Protein AF-A0A947U913-F1 (afdb_monomer_lite)

Radius of gyration: 22.62 Å; chains: 1; bounding box: 50×55×59 Å

pLDDT: mean 82.56, std 15.14, range [33.59, 97.25]

Secondary structure (DSSP, 8-state):
-------HHHHHHHHHHHHHHHHHHHHHHHHHHHHHHTS-EEEEEEEEEEEE-SSEEEEEE-SGGGTT-EEEEEEPTTPPPP-BT-EEEEEEETTSEEEEEEEPPPS-EEEEE-TTS-EEEEEES--EEEEEE-SSSPPPHHHHHHHHHHHHHHTPEEEEEE--GGG--HHHHHHHHHHHHHHHHTT--EEE--TTT-TTHHHHHHHHTTS-EEEE--TTSSHHHHHHHH-TTS---PPP-

Foldseek 3Di:
DDDPDDDPVRVVVVVVVVVVVVVVVVVVLVVVVVVQVPPQWADKFKWFFADDPPQWTWTATCDDPRHRPIAIEGEDPPADDDEGGWMFIKIAGPVRYIYTDYTDDFPFFQWDQDPVGDTDTHYTNFQEEEEFAEVPPPDDLVVVVVVVVRCVVRVHQYEYEYEPCVPDDPVSCVVVVVSVVVVVVVVHHYFYYYLVVRPRLVVVCVVCPPGRYDYDYDPPSCPVSSVCSNCVVPPDDDDDD

Sequence (241 aa):
MAKRQLNRRQNWRIEKIQGERAARAAKRESQAVQILEGGDLGPEQTGLVIAHFGVQVEVEALDGELAGQVFRCHLRANLPTMVTGDQVVWRAGNQGIGVIVAQLPRSTELCRPDTRGQLKPVAANVDLIVIVFAPLPEPHANLIDRYLVAAEHAGIRPLLLLNKTDLLDEQNAVALNRMLGVYRELGYPLLEVSAHGGDGMQQLQRQLDGHVSVFVGQSGVGKSSLVNSLLPEVDTRVGPL

Structure (mmCIF, N/CA/C/O backbone):
data_AF-A0A947U913-F1
#
_entry.id   AF-A0A947U913-F1
#
loop_
_atom_site.group_PDB
_atom_site.id
_atom_site.type_symbol
_atom_site.label_atom_id
_atom_site.label_alt_id
_atom_site.label_comp_id
_atom_site.label_asym_id
_atom_site.label_entity_id
_atom_site.label_seq_id
_atom_site.pdbx_PDB_ins_code
_atom_site.Cartn_x
_atom_site.Cartn_y
_atom_site.Cartn_z
_atom_site.occupancy
_atom_site.B_iso_or_equiv
_atom_site.auth_seq_id
_atom_site.auth_comp_id
_atom_site.auth_asym_id
_atom_site.auth_atom_id
_atom_site.pdbx_PDB_model_num
ATOM 1 N N . MET A 1 1 ? 15.803 32.569 17.416 1.00 40.00 1 MET A N 1
ATOM 2 C CA . MET A 1 1 ? 17.118 32.878 16.806 1.00 40.00 1 MET A CA 1
ATOM 3 C C . MET A 1 1 ? 16.885 33.537 15.452 1.00 40.00 1 MET A C 1
ATOM 5 O O . MET A 1 1 ? 16.115 33.004 14.662 1.00 40.00 1 MET A O 1
ATOM 9 N N . ALA A 1 2 ? 17.446 34.726 15.222 1.00 39.38 2 ALA A N 1
ATOM 10 C CA . ALA A 1 2 ? 17.134 35.568 14.065 1.00 39.38 2 ALA A CA 1
ATOM 11 C C . ALA A 1 2 ? 17.609 34.941 12.738 1.00 39.38 2 ALA A C 1
ATOM 13 O O . ALA A 1 2 ? 18.777 34.578 12.599 1.00 39.38 2 ALA A O 1
ATOM 14 N N . LYS A 1 3 ? 16.707 34.829 11.751 1.00 46.28 3 LYS A N 1
ATOM 15 C CA . LYS A 1 3 ? 17.035 34.414 10.376 1.00 46.28 3 LYS A CA 1
ATOM 16 C C . LYS A 1 3 ? 17.979 35.458 9.775 1.00 46.28 3 LYS A C 1
ATOM 18 O O . LYS A 1 3 ? 17.578 36.591 9.526 1.00 46.28 3 LYS A O 1
ATOM 23 N N . ARG A 1 4 ? 19.238 35.076 9.561 1.00 50.88 4 ARG A N 1
ATOM 24 C CA . ARG A 1 4 ? 20.266 35.918 8.939 1.00 50.88 4 ARG A CA 1
ATOM 25 C C . ARG A 1 4 ? 19.803 36.309 7.530 1.00 50.88 4 ARG A C 1
ATOM 27 O O . ARG A 1 4 ? 19.761 35.460 6.643 1.00 50.88 4 ARG A O 1
ATOM 34 N N . GLN A 1 5 ? 19.411 37.570 7.339 1.00 55.06 5 GLN A N 1
ATOM 35 C CA . GLN A 1 5 ? 18.992 38.089 6.036 1.00 55.06 5 GLN A CA 1
ATOM 36 C C . GLN A 1 5 ? 20.205 38.142 5.101 1.00 55.06 5 GLN A C 1
ATOM 38 O O . GLN A 1 5 ? 21.186 38.838 5.362 1.00 55.06 5 GLN A O 1
ATOM 43 N N . LEU A 1 6 ? 20.153 37.347 4.035 1.00 63.88 6 LEU A N 1
ATOM 44 C CA . LEU A 1 6 ? 21.187 37.290 3.007 1.00 63.88 6 LEU A CA 1
ATOM 45 C C . LEU A 1 6 ? 21.112 38.550 2.135 1.00 63.88 6 LEU A C 1
ATOM 47 O O . LEU A 1 6 ? 20.033 38.969 1.718 1.00 63.88 6 LEU A O 1
ATOM 51 N N . ASN A 1 7 ? 22.264 39.158 1.849 1.00 74.44 7 ASN A N 1
ATOM 52 C CA . ASN A 1 7 ? 22.336 40.347 0.999 1.00 74.44 7 ASN A CA 1
ATOM 53 C C . ASN A 1 7 ? 22.006 39.973 -0.465 1.00 74.44 7 ASN A C 1
ATOM 55 O O . ASN A 1 7 ? 22.285 38.856 -0.903 1.00 74.44 7 ASN A O 1
ATOM 59 N N . ARG A 1 8 ? 21.471 40.907 -1.262 1.00 67.44 8 ARG A N 1
ATOM 60 C CA . ARG A 1 8 ? 21.030 40.706 -2.660 1.00 67.44 8 ARG A CA 1
ATOM 61 C C . ARG A 1 8 ? 22.092 40.027 -3.542 1.00 67.44 8 ARG A C 1
ATOM 63 O O . ARG A 1 8 ? 21.764 39.182 -4.368 1.00 67.44 8 ARG A O 1
ATOM 70 N N . ARG A 1 9 ? 23.377 40.334 -3.319 1.00 66.06 9 ARG A N 1
ATOM 71 C CA . ARG A 1 9 ? 24.515 39.686 -4.006 1.00 66.06 9 ARG A CA 1
ATOM 72 C C . ARG A 1 9 ? 24.744 38.225 -3.589 1.00 66.06 9 ARG A C 1
ATOM 74 O O . ARG A 1 9 ? 25.214 37.437 -4.403 1.00 66.06 9 ARG A O 1
ATOM 81 N N . GLN A 1 10 ? 24.438 37.860 -2.344 1.00 60.66 10 GLN A N 1
ATOM 82 C CA . GLN A 1 10 ? 24.563 36.488 -1.838 1.00 60.66 10 GLN A CA 1
ATOM 83 C C . GLN A 1 10 ? 23.432 35.601 -2.368 1.00 60.66 10 GLN A C 1
ATOM 85 O O . GLN A 1 10 ? 23.723 34.505 -2.836 1.00 60.66 10 GLN A O 1
ATOM 90 N N . ASN A 1 11 ? 22.190 36.102 -2.395 1.00 64.75 11 ASN A N 1
ATOM 91 C CA . ASN A 1 11 ? 21.066 35.387 -3.013 1.00 64.75 11 ASN A CA 1
ATOM 92 C C . ASN A 1 11 ? 21.319 35.110 -4.496 1.00 64.75 11 ASN A C 1
ATOM 94 O O . ASN A 1 11 ? 21.242 33.961 -4.913 1.00 64.75 11 ASN A O 1
ATOM 98 N N . TRP A 1 12 ? 21.745 36.121 -5.260 1.00 69.50 12 TRP A N 1
ATOM 99 C CA . TRP A 1 12 ? 22.052 35.941 -6.682 1.00 69.50 12 TRP A CA 1
ATOM 100 C C . TRP A 1 12 ? 23.163 34.907 -6.925 1.00 69.50 12 TRP A C 1
ATOM 102 O O . TRP A 1 12 ? 23.100 34.118 -7.863 1.00 69.50 12 TRP A O 1
ATOM 112 N N . ARG A 1 13 ? 24.187 34.866 -6.060 1.00 64.31 13 ARG A N 1
ATOM 113 C CA . ARG A 1 13 ? 25.283 33.892 -6.172 1.00 64.31 13 ARG A CA 1
ATOM 114 C C . ARG A 1 13 ? 24.824 32.470 -5.835 1.00 64.31 13 ARG A C 1
ATOM 116 O O . ARG A 1 13 ? 25.280 31.534 -6.484 1.00 64.31 13 ARG A O 1
ATOM 123 N N . ILE A 1 14 ? 23.928 32.310 -4.860 1.00 63.28 14 ILE A N 1
ATOM 124 C CA . ILE A 1 14 ? 23.325 31.015 -4.512 1.00 63.28 14 ILE A CA 1
ATOM 125 C C . ILE A 1 14 ? 22.418 30.535 -5.648 1.00 63.28 14 ILE A C 1
ATOM 127 O O . ILE A 1 14 ? 22.590 29.408 -6.101 1.00 63.28 14 ILE A O 1
ATOM 131 N N . GLU A 1 15 ? 21.533 31.391 -6.161 1.00 65.56 15 GLU A N 1
ATOM 132 C CA . GLU A 1 15 ? 20.650 31.080 -7.295 1.00 65.56 15 GLU A CA 1
ATOM 133 C C . GLU A 1 15 ? 21.445 30.717 -8.549 1.00 65.56 15 GLU A C 1
ATOM 135 O O . GLU A 1 15 ? 21.155 29.712 -9.188 1.00 65.56 15 GLU A O 1
ATOM 140 N N . LYS A 1 16 ? 22.507 31.468 -8.866 1.00 73.25 16 LYS A N 1
ATOM 141 C CA . LYS A 1 16 ? 23.380 31.166 -10.005 1.00 73.25 16 LYS A CA 1
ATOM 142 C C . LYS A 1 16 ? 24.100 29.825 -9.843 1.00 73.25 16 LYS A C 1
ATOM 144 O O . LYS A 1 16 ? 24.118 29.035 -10.778 1.00 73.25 16 LYS A O 1
ATOM 149 N N . ILE A 1 17 ? 24.665 29.537 -8.666 1.00 63.22 17 ILE A N 1
ATOM 150 C CA . ILE A 1 17 ? 25.352 28.259 -8.404 1.00 63.22 17 ILE A CA 1
ATOM 151 C C . ILE A 1 17 ? 24.360 27.089 -8.421 1.00 63.22 17 ILE A C 1
ATOM 153 O O . ILE A 1 17 ? 24.686 26.024 -8.944 1.00 63.22 17 ILE A O 1
ATOM 157 N N . GLN A 1 18 ? 23.159 27.262 -7.866 1.00 52.88 18 GLN A N 1
ATOM 158 C CA . GLN A 1 18 ? 22.116 26.238 -7.906 1.00 52.88 18 GLN A CA 1
ATOM 159 C C . GLN A 1 18 ? 21.588 26.025 -9.329 1.00 52.88 18 GLN A C 1
ATOM 161 O O . GLN A 1 18 ? 21.455 24.879 -9.744 1.00 52.88 18 GLN A O 1
ATOM 166 N N . GLY A 1 19 ? 21.392 27.094 -10.103 1.00 61.09 19 GLY A N 1
ATOM 167 C CA . GLY A 1 19 ? 21.006 27.034 -11.512 1.00 61.09 19 GLY A CA 1
ATOM 168 C C . GLY A 1 19 ? 22.066 26.367 -12.390 1.00 61.09 19 GLY A C 1
ATOM 169 O O . GLY A 1 19 ? 21.741 25.496 -13.189 1.00 61.09 19 GLY A O 1
ATOM 170 N N . GLU A 1 20 ? 23.350 26.685 -12.198 1.00 62.66 20 GLU A N 1
ATOM 171 C CA . GLU A 1 20 ? 24.455 26.021 -12.904 1.00 62.66 20 GLU A CA 1
ATOM 172 C C . GLU A 1 20 ? 24.577 24.538 -12.522 1.00 62.66 20 GLU A C 1
ATOM 174 O O . GLU A 1 20 ? 24.860 23.702 -13.381 1.00 62.66 20 GLU A O 1
ATOM 179 N N . ARG A 1 21 ? 24.345 24.182 -11.251 1.00 53.53 21 ARG A N 1
ATOM 180 C CA . ARG A 1 21 ? 24.307 22.779 -10.805 1.00 53.53 21 ARG A CA 1
ATOM 181 C C . ARG A 1 21 ? 23.113 22.028 -11.395 1.00 53.53 21 ARG A C 1
ATOM 183 O O . ARG A 1 21 ? 23.308 20.916 -11.873 1.00 53.53 21 ARG A O 1
ATOM 190 N N . ALA A 1 22 ? 21.930 22.639 -11.424 1.00 51.62 22 ALA A N 1
ATOM 191 C CA . ALA A 1 22 ? 20.730 22.069 -12.034 1.00 51.62 22 ALA A CA 1
ATOM 192 C C . ALA A 1 22 ? 20.900 21.875 -13.550 1.00 51.62 22 ALA A C 1
ATOM 194 O O . ALA A 1 22 ? 20.624 20.800 -14.070 1.00 51.62 22 ALA A O 1
ATOM 195 N N . ALA A 1 23 ? 21.462 22.865 -14.250 1.00 59.56 23 ALA A N 1
ATOM 196 C CA . ALA A 1 23 ? 21.749 22.774 -15.680 1.00 59.56 23 ALA A CA 1
ATOM 197 C C . ALA A 1 23 ? 22.805 21.701 -15.999 1.00 59.56 23 ALA A C 1
ATOM 199 O O . ALA A 1 23 ? 22.681 20.982 -16.988 1.00 59.56 23 ALA A O 1
ATOM 200 N N . ARG A 1 24 ? 23.838 21.548 -15.157 1.00 57.47 24 ARG A N 1
ATOM 201 C CA . ARG A 1 24 ? 24.829 20.465 -15.299 1.00 57.47 24 ARG A CA 1
ATOM 202 C C . ARG A 1 24 ? 24.236 19.088 -15.008 1.00 57.47 24 ARG A C 1
ATOM 204 O O . ARG A 1 24 ? 24.625 18.138 -15.681 1.00 57.47 24 ARG A O 1
ATOM 211 N N . ALA A 1 25 ? 23.325 18.977 -14.041 1.00 51.69 25 ALA A N 1
ATOM 212 C CA . ALA A 1 25 ? 22.606 17.737 -13.757 1.00 51.69 25 ALA A CA 1
ATOM 213 C C . ALA A 1 25 ? 21.731 17.330 -14.953 1.00 51.69 25 ALA A C 1
ATOM 215 O O . ALA A 1 25 ? 21.937 16.249 -15.490 1.00 51.69 25 ALA A O 1
ATOM 216 N N . ALA A 1 26 ? 20.901 18.243 -15.469 1.00 57.44 26 ALA A N 1
ATOM 217 C CA . ALA A 1 26 ? 20.065 18.007 -16.650 1.00 57.44 26 ALA A CA 1
ATOM 218 C C . ALA A 1 26 ? 20.884 17.690 -17.920 1.00 57.44 26 ALA A C 1
ATOM 220 O O . ALA A 1 26 ? 20.501 16.859 -18.745 1.00 57.44 26 ALA A O 1
ATOM 221 N N . LYS A 1 27 ? 22.058 18.319 -18.089 1.00 58.91 27 LYS A N 1
ATOM 222 C CA . LYS A 1 27 ? 22.960 18.029 -19.216 1.00 58.91 27 LYS A CA 1
ATOM 223 C C . LYS A 1 27 ? 23.633 16.656 -19.098 1.00 58.91 27 LYS A C 1
ATOM 225 O O . LYS A 1 27 ? 23.798 15.981 -20.105 1.00 58.91 27 LYS A O 1
ATOM 230 N N . ARG A 1 28 ? 24.010 16.227 -17.888 1.00 58.78 28 ARG A N 1
ATOM 231 C CA . ARG A 1 28 ? 24.515 14.863 -17.649 1.00 58.78 28 ARG A CA 1
ATOM 232 C C . ARG A 1 28 ? 23.426 13.814 -17.826 1.00 58.78 28 ARG A C 1
ATOM 234 O O . ARG A 1 28 ? 23.710 12.755 -18.357 1.00 58.78 28 ARG A O 1
ATOM 241 N N . GLU A 1 29 ? 22.208 14.121 -17.403 1.00 56.72 29 GLU A N 1
ATOM 242 C CA . GLU A 1 29 ? 21.036 13.256 -17.537 1.00 56.72 29 GLU A CA 1
ATOM 243 C C . GLU A 1 29 ? 20.675 13.032 -19.010 1.00 56.72 29 GLU A C 1
ATOM 245 O O . GLU A 1 29 ? 20.606 11.892 -19.457 1.00 56.72 29 GLU A O 1
ATOM 250 N N . SER A 1 30 ? 20.585 14.104 -19.802 1.00 57.75 30 SER A N 1
ATOM 251 C CA . SER A 1 30 ? 20.388 14.000 -21.257 1.00 57.75 30 SER A CA 1
ATOM 252 C C . SER A 1 30 ? 21.544 13.294 -21.970 1.00 57.75 30 SER A C 1
ATOM 254 O O . SER A 1 30 ? 21.294 12.490 -22.863 1.00 57.75 30 SER A O 1
ATOM 256 N N . GLN A 1 31 ? 22.797 13.521 -21.560 1.00 58.59 31 GLN A N 1
ATOM 257 C CA . GLN A 1 31 ? 23.939 12.779 -22.104 1.00 58.59 31 GLN A CA 1
ATOM 258 C C . GLN A 1 31 ? 23.914 11.293 -21.727 1.00 58.59 31 GLN A C 1
ATOM 260 O O . GLN A 1 31 ? 24.217 10.462 -22.573 1.00 58.59 31 GLN A O 1
ATOM 265 N N . ALA A 1 32 ? 23.537 10.939 -20.497 1.00 58.25 32 ALA A N 1
ATOM 266 C CA . ALA A 1 32 ? 23.427 9.547 -20.067 1.00 58.25 32 ALA A CA 1
ATOM 267 C C . ALA A 1 32 ? 22.324 8.811 -20.841 1.00 58.25 32 ALA A C 1
ATOM 269 O O . ALA A 1 32 ? 22.557 7.708 -21.326 1.00 58.25 32 ALA A O 1
ATOM 270 N N . VAL A 1 33 ? 21.166 9.448 -21.040 1.00 56.69 33 VAL A N 1
ATOM 271 C CA . VAL A 1 33 ? 20.077 8.901 -21.865 1.00 56.69 33 VAL A CA 1
ATOM 272 C C . VAL A 1 33 ? 20.519 8.739 -23.326 1.00 56.69 33 VAL A C 1
ATOM 274 O O . VAL A 1 33 ? 20.301 7.678 -23.899 1.00 56.69 33 VAL A O 1
ATOM 277 N N . GLN A 1 34 ? 21.225 9.718 -23.907 1.00 56.97 34 GLN A N 1
ATOM 278 C CA . GLN A 1 34 ? 21.756 9.625 -25.278 1.00 56.97 34 GLN A CA 1
ATOM 279 C C . GLN A 1 34 ? 22.830 8.540 -25.453 1.00 56.97 34 GLN A C 1
ATOM 281 O O . GLN A 1 34 ? 22.885 7.898 -26.497 1.00 56.97 34 GLN A O 1
ATOM 286 N N . ILE A 1 35 ? 23.683 8.316 -24.448 1.00 56.44 35 ILE A N 1
ATOM 287 C CA . ILE A 1 35 ? 24.690 7.241 -24.467 1.00 56.44 35 ILE A CA 1
ATOM 288 C C . ILE A 1 35 ? 24.006 5.868 -24.397 1.00 56.44 35 ILE A C 1
ATOM 290 O O . ILE A 1 35 ? 24.415 4.945 -25.096 1.00 56.44 35 ILE A O 1
ATOM 294 N N . LEU A 1 36 ? 22.935 5.743 -23.608 1.00 55.62 36 LEU A N 1
ATOM 295 C CA . LEU A 1 36 ? 22.158 4.507 -23.485 1.00 55.62 36 LEU A CA 1
ATOM 296 C C . LEU A 1 36 ? 21.292 4.227 -24.730 1.00 55.62 36 LEU A C 1
ATOM 298 O O . LEU A 1 36 ? 21.037 3.072 -25.049 1.00 55.62 36 LEU A O 1
ATOM 302 N N . GLU A 1 37 ? 20.886 5.246 -25.491 1.00 55.72 37 GLU A N 1
ATOM 303 C CA . GLU A 1 37 ? 20.220 5.068 -26.795 1.00 55.72 37 GLU A CA 1
ATOM 304 C C . GLU A 1 37 ? 21.157 4.529 -27.898 1.00 55.72 37 GLU A C 1
ATOM 306 O O . GLU A 1 37 ? 20.677 4.004 -28.902 1.00 55.72 37 GLU A O 1
ATOM 311 N N . GLY A 1 38 ? 22.481 4.594 -27.703 1.00 54.97 38 GLY A N 1
ATOM 312 C CA . GLY A 1 38 ? 23.517 4.265 -28.691 1.00 54.97 38 GLY A CA 1
ATOM 313 C C . GLY A 1 38 ? 23.790 2.779 -28.969 1.00 54.97 38 GLY A C 1
ATOM 314 O O . GLY A 1 38 ? 24.772 2.483 -29.646 1.00 54.97 38 GLY A O 1
ATOM 315 N N . GLY A 1 39 ? 22.953 1.850 -28.489 1.00 57.88 39 GLY A N 1
ATOM 316 C CA . GLY A 1 39 ? 22.984 0.434 -28.904 1.00 57.88 39 GLY A CA 1
ATOM 317 C C . GLY A 1 39 ? 23.518 -0.581 -27.887 1.00 57.88 39 GLY A C 1
ATOM 318 O O . GLY A 1 39 ? 23.523 -1.768 -28.190 1.00 57.88 39 GLY A O 1
ATOM 319 N N . ASP A 1 40 ? 23.887 -0.152 -26.680 1.00 68.12 40 ASP A N 1
ATOM 320 C CA . ASP A 1 40 ? 24.498 -1.001 -25.637 1.00 68.12 40 ASP A CA 1
ATOM 321 C C . ASP A 1 40 ? 23.493 -1.438 -24.544 1.00 68.12 40 ASP A C 1
ATOM 323 O O . ASP A 1 40 ? 23.816 -1.572 -23.361 1.00 68.12 40 ASP A O 1
ATOM 327 N N . LEU A 1 41 ? 22.229 -1.602 -24.947 1.00 79.94 41 LEU A N 1
ATOM 328 C CA . LEU A 1 41 ? 21.134 -2.052 -24.088 1.00 79.94 41 LEU A CA 1
ATOM 329 C C . LEU A 1 41 ? 20.790 -3.509 -24.395 1.00 79.94 41 LEU A C 1
ATOM 331 O O . LEU A 1 41 ? 20.613 -3.880 -25.559 1.00 79.94 41 LEU A O 1
ATOM 335 N N . GLY A 1 42 ? 20.598 -4.300 -23.344 1.00 83.56 42 GLY A N 1
ATOM 336 C CA . GLY A 1 42 ? 20.094 -5.667 -23.413 1.00 83.56 42 GLY A CA 1
ATOM 337 C C . GLY A 1 42 ? 18.674 -5.767 -23.990 1.00 83.56 42 GLY A C 1
ATOM 338 O O . GLY A 1 42 ? 18.104 -4.763 -24.442 1.00 83.56 42 GLY A O 1
ATOM 339 N N . PRO A 1 43 ? 18.090 -6.976 -24.012 1.00 87.00 43 PRO A N 1
ATOM 340 C CA . PRO A 1 43 ? 16.724 -7.183 -24.483 1.00 87.00 43 PRO A CA 1
ATOM 341 C C . PRO A 1 43 ? 15.701 -6.436 -23.616 1.00 87.00 43 PRO A C 1
ATOM 343 O O . PRO A 1 43 ? 15.989 -6.030 -22.489 1.00 87.00 43 PRO A O 1
ATOM 346 N N . GLU A 1 44 ? 14.505 -6.242 -24.167 1.00 90.31 44 GLU A N 1
ATOM 347 C CA . GLU A 1 44 ? 13.359 -5.744 -23.405 1.00 90.31 44 GLU A CA 1
ATOM 348 C C . GLU A 1 44 ? 12.875 -6.808 -22.424 1.00 90.31 44 GLU A C 1
ATOM 350 O O . GLU A 1 44 ? 12.772 -7.985 -22.771 1.00 90.31 44 GLU A O 1
ATOM 355 N N . GLN A 1 45 ? 12.607 -6.373 -21.199 1.00 91.38 45 GLN A N 1
ATOM 356 C CA . GLN A 1 45 ? 12.202 -7.208 -20.076 1.00 91.38 45 GLN A CA 1
ATOM 357 C C . GLN A 1 45 ? 11.097 -6.516 -19.291 1.00 91.38 45 GLN A C 1
ATOM 359 O O . GLN A 1 45 ? 10.968 -5.284 -19.329 1.00 91.38 45 GLN A O 1
ATOM 364 N N . THR A 1 46 ? 10.296 -7.300 -18.576 1.00 94.88 46 THR A N 1
ATOM 365 C CA . THR A 1 46 ? 9.285 -6.752 -17.678 1.00 94.88 46 THR A CA 1
ATOM 366 C C . THR A 1 46 ? 9.879 -6.489 -16.300 1.00 94.88 46 THR A C 1
ATOM 368 O O . THR A 1 46 ? 10.818 -7.140 -15.835 1.00 94.88 46 THR A O 1
ATOM 371 N N . GLY A 1 47 ? 9.371 -5.453 -15.648 1.00 95.25 47 GLY A N 1
ATOM 372 C CA . GLY A 1 47 ? 9.843 -5.053 -14.337 1.00 95.25 47 GLY A CA 1
ATOM 373 C C . GLY A 1 47 ? 8.761 -4.382 -13.514 1.00 95.25 47 GLY A C 1
ATOM 374 O O . GLY A 1 47 ? 7.769 -3.884 -14.047 1.00 95.25 47 GLY A O 1
ATOM 375 N N . LEU A 1 48 ? 8.982 -4.359 -12.206 1.00 96.06 48 LEU A N 1
ATOM 376 C CA . LEU A 1 48 ? 8.142 -3.695 -11.226 1.00 96.06 48 LEU A CA 1
ATOM 377 C C . LEU A 1 48 ? 8.879 -2.489 -10.655 1.00 96.06 48 LEU A C 1
ATOM 379 O O . LEU A 1 48 ? 10.003 -2.602 -10.171 1.00 96.06 48 LEU A O 1
ATOM 383 N N . VAL A 1 49 ? 8.237 -1.327 -10.669 1.00 95.56 49 VAL A N 1
ATOM 384 C CA . VAL A 1 49 ? 8.769 -0.134 -10.012 1.00 95.56 49 VAL A CA 1
ATOM 385 C C . VAL A 1 49 ? 8.643 -0.282 -8.496 1.00 95.56 49 VAL A C 1
ATOM 387 O O . VAL A 1 49 ? 7.538 -0.229 -7.955 1.00 95.56 49 VAL A O 1
ATOM 390 N N . ILE A 1 50 ? 9.773 -0.396 -7.797 1.00 93.88 50 ILE A N 1
ATOM 391 C CA . ILE A 1 50 ? 9.805 -0.561 -6.335 1.00 93.88 50 ILE A CA 1
ATOM 392 C C . ILE A 1 50 ? 10.029 0.766 -5.597 1.00 93.88 50 ILE A C 1
ATOM 394 O O . ILE A 1 50 ? 9.474 0.986 -4.520 1.00 93.88 50 ILE A O 1
ATOM 398 N N . ALA A 1 51 ? 10.777 1.704 -6.187 1.00 91.44 51 ALA A N 1
ATOM 399 C CA . ALA A 1 51 ? 11.034 3.009 -5.581 1.00 91.44 51 ALA A CA 1
ATOM 400 C C . ALA A 1 51 ? 11.266 4.104 -6.626 1.00 91.44 51 ALA A C 1
ATOM 402 O O . ALA A 1 51 ? 11.862 3.876 -7.677 1.00 91.44 51 ALA A O 1
ATOM 403 N N . HIS A 1 52 ? 10.829 5.324 -6.310 1.00 90.25 52 HIS A N 1
ATOM 404 C CA . HIS A 1 52 ? 10.927 6.477 -7.202 1.00 90.25 52 HIS A CA 1
ATOM 405 C C . HIS A 1 52 ? 11.742 7.611 -6.557 1.00 90.25 52 HIS A C 1
ATOM 407 O O . HIS A 1 52 ? 11.298 8.243 -5.599 1.00 90.25 52 HIS A O 1
ATOM 413 N N . PHE A 1 53 ? 12.911 7.931 -7.122 1.00 84.06 53 PHE A N 1
ATOM 414 C CA . PHE A 1 53 ? 13.843 8.958 -6.620 1.00 84.06 53 PHE A CA 1
ATOM 415 C C . PHE A 1 53 ? 13.837 10.246 -7.462 1.00 84.06 53 PHE A C 1
ATOM 417 O O . PHE A 1 53 ? 14.793 11.023 -7.468 1.00 84.06 53 PHE A O 1
ATOM 424 N N . GLY A 1 54 ? 12.751 10.484 -8.197 1.00 80.31 54 GLY A N 1
ATOM 425 C CA . GLY A 1 54 ? 12.538 11.679 -9.012 1.00 80.31 54 GLY A CA 1
ATOM 426 C C . GLY A 1 54 ? 13.041 11.484 -10.437 1.00 80.31 54 GLY A C 1
ATOM 427 O O . GLY A 1 54 ? 12.235 11.350 -11.345 1.00 80.31 54 GLY A O 1
ATOM 428 N N . VAL A 1 55 ? 14.362 11.455 -10.616 1.00 78.44 55 VAL A N 1
ATOM 429 C CA . VAL A 1 55 ? 15.009 11.280 -11.935 1.00 78.44 55 VAL A CA 1
ATOM 430 C C . VAL A 1 55 ? 15.301 9.811 -12.250 1.00 78.44 55 VAL A C 1
ATOM 432 O O . VAL A 1 55 ? 15.345 9.401 -13.408 1.00 78.44 55 VAL A O 1
ATOM 435 N N . GLN A 1 56 ? 15.534 9.021 -11.206 1.00 87.62 56 GLN A N 1
ATOM 436 C CA . GLN A 1 56 ? 15.825 7.598 -11.304 1.00 87.62 56 GLN A CA 1
ATOM 437 C C . GLN A 1 56 ? 14.759 6.803 -10.566 1.00 87.62 56 GLN A C 1
ATOM 439 O O . GLN A 1 56 ? 14.192 7.263 -9.570 1.00 87.62 56 GLN A O 1
ATOM 444 N N . VAL A 1 57 ? 14.523 5.599 -11.061 1.00 92.38 57 VAL A N 1
ATOM 445 C CA . VAL A 1 57 ? 13.541 4.656 -10.539 1.00 92.38 57 VAL A CA 1
ATOM 446 C C . VAL A 1 57 ? 14.250 3.334 -10.304 1.00 92.38 57 VAL A C 1
ATOM 448 O O . VAL A 1 57 ? 15.039 2.907 -11.142 1.00 92.38 57 VAL A O 1
ATOM 451 N N . GLU A 1 58 ? 14.013 2.703 -9.162 1.00 94.56 58 GLU A N 1
ATOM 452 C CA . GLU A 1 58 ? 14.453 1.327 -8.940 1.00 94.56 58 GLU A CA 1
ATOM 453 C C . GLU A 1 58 ? 13.384 0.377 -9.471 1.00 94.56 58 GLU A C 1
ATOM 455 O O . GLU A 1 58 ? 12.198 0.513 -9.155 1.00 94.56 58 GLU A O 1
ATOM 460 N N . VAL A 1 59 ? 13.828 -0.545 -10.320 1.00 94.38 59 VAL A N 1
ATOM 461 C CA . VAL A 1 59 ? 13.003 -1.538 -10.999 1.00 94.38 59 VAL A CA 1
ATOM 462 C C . VAL A 1 59 ? 13.509 -2.916 -10.607 1.00 94.38 59 VAL A C 1
ATOM 464 O O . VAL A 1 59 ? 14.689 -3.214 -10.782 1.00 94.38 59 VAL A O 1
ATOM 467 N N . GLU A 1 60 ? 12.622 -3.740 -10.073 1.00 95.38 60 GLU A N 1
ATOM 468 C CA . GLU A 1 60 ? 12.858 -5.166 -9.878 1.00 95.38 60 GLU A CA 1
ATOM 469 C C . GLU A 1 60 ? 12.501 -5.905 -11.168 1.00 95.38 60 GLU A C 1
ATOM 471 O O . GLU A 1 60 ? 11.419 -5.704 -11.722 1.00 95.38 60 GLU A O 1
ATOM 476 N N . ALA A 1 61 ? 13.411 -6.733 -11.674 1.00 94.00 61 ALA A N 1
ATOM 477 C CA . ALA A 1 61 ? 13.151 -7.543 -12.856 1.00 94.00 61 ALA A CA 1
ATOM 478 C C . ALA A 1 61 ? 12.150 -8.661 -12.526 1.00 94.00 61 ALA A C 1
ATOM 480 O O . ALA A 1 61 ? 12.334 -9.384 -11.546 1.00 94.00 61 ALA A O 1
ATOM 481 N N . LEU A 1 62 ? 11.119 -8.830 -13.355 1.00 92.81 62 LEU A N 1
ATOM 482 C CA . LEU A 1 62 ? 10.095 -9.862 -13.150 1.00 92.81 62 LEU A CA 1
ATOM 483 C C . LEU A 1 62 ? 10.375 -11.142 -13.945 1.00 92.81 62 LEU A C 1
ATOM 485 O O . LEU A 1 62 ? 9.881 -12.210 -13.589 1.00 92.81 62 LEU A O 1
ATOM 489 N N . ASP A 1 63 ? 11.160 -11.047 -15.016 1.00 87.12 63 ASP A N 1
ATOM 490 C CA . ASP A 1 63 ? 11.413 -12.133 -15.954 1.00 87.12 63 ASP A CA 1
ATOM 491 C C . ASP A 1 63 ? 12.900 -12.293 -16.318 1.00 87.12 63 ASP A C 1
ATOM 493 O O . ASP A 1 63 ? 13.757 -11.444 -16.063 1.00 87.12 63 ASP A O 1
ATOM 4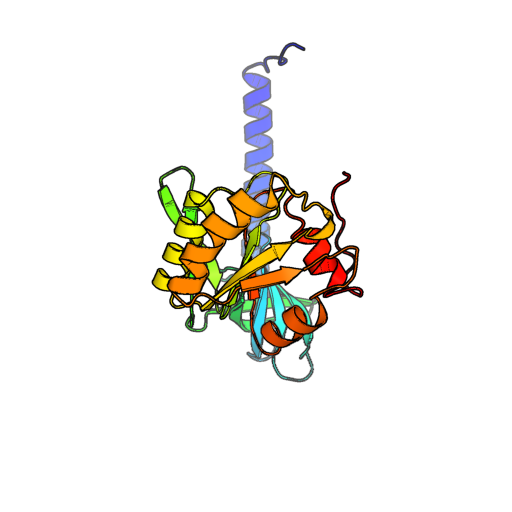97 N N . GLY A 1 64 ? 13.216 -13.447 -16.912 1.00 83.62 64 GLY A N 1
ATOM 498 C CA . GLY A 1 64 ? 14.554 -13.782 -17.400 1.00 83.62 64 GLY A CA 1
ATOM 499 C C . GLY A 1 64 ? 15.572 -14.123 -16.307 1.00 83.62 64 GLY A C 1
ATOM 500 O O . GLY A 1 64 ? 15.236 -14.380 -15.155 1.00 83.62 64 GLY A O 1
ATOM 501 N N . GLU A 1 65 ? 16.852 -14.138 -16.6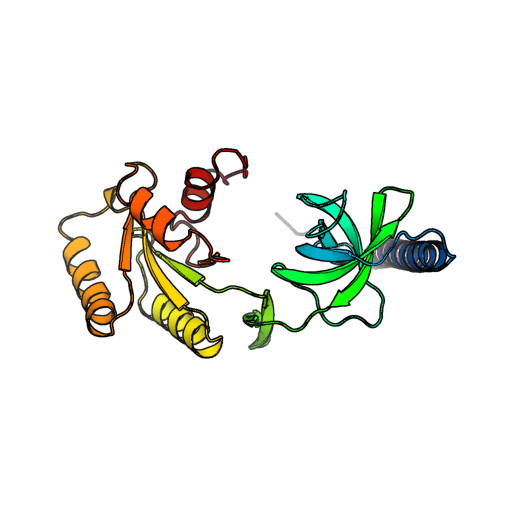85 1.00 85.69 65 GLU A N 1
ATOM 502 C CA . GLU A 1 65 ? 17.970 -14.485 -15.787 1.00 85.69 65 GLU A CA 1
ATOM 503 C C . GLU A 1 65 ? 18.195 -13.458 -14.667 1.00 85.69 65 GLU A C 1
ATOM 505 O O . GLU A 1 65 ? 18.855 -13.745 -13.670 1.00 85.69 65 GLU A O 1
ATOM 510 N N . LEU A 1 66 ? 17.651 -12.253 -14.840 1.00 86.81 66 LEU A N 1
ATOM 511 C CA . LEU A 1 66 ? 17.781 -11.154 -13.893 1.00 86.81 66 LEU A CA 1
ATOM 512 C C . LEU A 1 66 ? 16.615 -11.096 -12.899 1.00 86.81 66 LEU A C 1
ATOM 514 O O . LEU A 1 66 ? 16.635 -10.221 -12.039 1.00 86.81 66 LEU A O 1
ATOM 518 N N . ALA A 1 67 ? 15.626 -11.995 -12.993 1.00 91.44 67 ALA A N 1
ATOM 519 C CA . ALA A 1 67 ? 14.432 -11.982 -12.151 1.00 91.44 67 ALA A CA 1
ATOM 520 C C . ALA A 1 67 ? 14.772 -11.898 -10.649 1.00 91.44 67 ALA A C 1
ATOM 522 O O . ALA A 1 67 ? 15.645 -12.612 -10.151 1.00 91.44 67 ALA A O 1
ATOM 523 N N . GLY A 1 68 ? 14.095 -10.993 -9.940 1.00 89.25 68 GLY A N 1
ATOM 524 C CA . GLY A 1 68 ? 14.333 -10.681 -8.526 1.00 89.25 68 GLY A CA 1
ATOM 525 C C . GLY A 1 68 ? 15.534 -9.763 -8.256 1.00 89.25 68 GLY A C 1
ATOM 526 O O . GLY A 1 68 ? 15.756 -9.365 -7.114 1.00 89.25 68 GLY A O 1
ATOM 527 N N . GLN A 1 69 ? 16.323 -9.396 -9.272 1.00 91.56 69 GLN A N 1
ATOM 528 C CA . GLN A 1 69 ? 17.382 -8.396 -9.125 1.00 91.56 69 GLN A CA 1
ATOM 529 C C . GLN A 1 69 ? 16.832 -6.982 -9.333 1.00 91.56 69 GLN A C 1
ATOM 531 O O . GLN A 1 69 ? 15.948 -6.742 -10.158 1.00 91.56 69 GLN A O 1
ATOM 536 N N . VAL A 1 70 ? 17.402 -6.029 -8.595 1.00 92.56 70 VAL A N 1
ATOM 537 C CA . VAL A 1 70 ? 16.998 -4.620 -8.618 1.00 92.56 70 VAL A CA 1
ATOM 538 C C . VAL A 1 70 ? 17.992 -3.789 -9.418 1.00 92.56 70 VAL A C 1
ATOM 540 O O . VAL A 1 70 ? 19.196 -3.808 -9.156 1.00 92.56 70 VAL A O 1
ATOM 543 N N . PHE A 1 71 ? 17.469 -2.981 -10.337 1.00 91.94 71 PHE A N 1
ATOM 544 C CA . PHE A 1 71 ? 18.243 -2.095 -11.196 1.00 91.94 71 PHE A CA 1
ATOM 545 C C . PHE A 1 71 ? 17.796 -0.652 -11.045 1.00 91.94 71 PHE A C 1
ATOM 547 O O . PHE A 1 71 ? 16.605 -0.337 -11.004 1.00 91.94 71 PHE A O 1
ATOM 554 N N . ARG A 1 72 ? 18.766 0.263 -11.046 1.00 92.50 72 ARG A N 1
ATOM 555 C CA . ARG A 1 72 ? 18.471 1.689 -11.180 1.00 92.50 72 ARG A CA 1
ATOM 556 C C . ARG A 1 72 ? 18.269 2.027 -12.639 1.00 92.50 72 ARG A C 1
ATOM 558 O O . ARG A 1 72 ? 19.174 1.853 -13.449 1.00 92.50 72 ARG A O 1
ATOM 565 N N . CYS A 1 73 ? 17.096 2.551 -12.953 1.00 91.06 73 CYS A N 1
ATOM 566 C CA . CYS A 1 73 ? 16.698 2.888 -14.303 1.00 91.06 73 CYS A CA 1
ATOM 567 C C . CYS A 1 73 ? 16.456 4.389 -14.468 1.00 91.06 73 CYS A C 1
ATOM 569 O O . CYS A 1 73 ? 15.944 5.065 -13.572 1.00 91.06 73 CYS A O 1
ATOM 571 N N . HIS A 1 74 ? 16.799 4.902 -15.647 1.00 89.56 74 HIS A N 1
ATOM 572 C CA . HIS A 1 74 ? 16.356 6.218 -16.102 1.00 89.56 74 HIS A CA 1
ATOM 573 C C . HIS A 1 74 ? 15.022 6.113 -16.839 1.00 89.56 74 HIS A C 1
ATOM 575 O O . HIS A 1 74 ? 14.742 5.114 -17.506 1.00 89.56 74 HIS A O 1
ATOM 581 N N . LEU A 1 75 ? 14.219 7.171 -16.753 1.00 86.06 75 LEU A N 1
ATOM 582 C CA . LEU A 1 75 ? 13.004 7.302 -17.546 1.00 86.06 75 LEU A CA 1
ATOM 583 C C . LEU A 1 75 ? 13.311 7.990 -18.878 1.00 86.06 75 LEU A C 1
ATOM 585 O O . LEU A 1 75 ? 14.068 8.961 -18.930 1.00 86.06 75 LEU A O 1
ATOM 589 N N . ARG A 1 76 ? 12.671 7.537 -19.957 1.00 80.44 76 ARG A N 1
ATOM 590 C CA . ARG A 1 76 ? 12.607 8.307 -21.205 1.00 80.44 76 ARG A CA 1
ATOM 591 C C . ARG A 1 76 ? 11.685 9.517 -21.044 1.00 80.44 76 ARG A C 1
ATOM 593 O O . ARG A 1 76 ? 10.667 9.445 -20.364 1.00 80.44 76 ARG A O 1
ATOM 600 N N . ALA A 1 77 ? 12.007 10.610 -21.738 1.00 75.00 77 ALA A N 1
ATOM 601 C CA . ALA A 1 77 ? 11.294 11.888 -21.616 1.00 75.00 77 ALA A CA 1
ATOM 602 C C . ALA A 1 77 ? 9.793 11.822 -21.967 1.00 75.00 77 ALA A C 1
ATOM 604 O O . ALA A 1 77 ? 9.016 12.632 -21.472 1.00 75.00 77 ALA A O 1
ATOM 605 N N . ASN A 1 78 ? 9.384 10.862 -22.800 1.00 81.06 78 ASN A N 1
ATOM 606 C CA . ASN A 1 78 ? 8.003 10.726 -23.272 1.00 81.06 78 ASN A CA 1
ATOM 607 C C . ASN A 1 78 ? 7.147 9.791 -22.401 1.00 81.06 78 ASN A C 1
ATOM 609 O O . ASN A 1 78 ? 6.041 9.436 -22.805 1.00 81.06 78 ASN A O 1
ATOM 613 N N . LEU A 1 79 ? 7.654 9.351 -21.245 1.00 85.00 79 LEU A N 1
ATOM 614 C CA . LEU A 1 79 ? 6.903 8.474 -20.355 1.00 85.00 79 LEU A CA 1
ATOM 615 C C . LEU A 1 79 ? 5.925 9.259 -19.467 1.00 85.00 79 LEU A C 1
ATOM 617 O O . LEU A 1 79 ? 6.238 10.368 -19.024 1.00 85.00 79 LEU A O 1
ATOM 621 N N . PRO A 1 80 ? 4.747 8.682 -19.175 1.00 85.81 80 PRO A N 1
ATOM 622 C CA . PRO A 1 80 ? 3.835 9.214 -18.168 1.00 85.81 80 PRO A CA 1
ATOM 623 C C . PRO A 1 80 ? 4.461 9.174 -16.763 1.00 85.81 80 PRO A C 1
ATOM 625 O O . PRO A 1 80 ? 5.519 8.590 -16.532 1.00 85.81 80 PRO A O 1
ATOM 628 N N . THR A 1 81 ? 3.796 9.810 -15.795 1.00 87.62 81 THR A N 1
ATOM 629 C CA . THR A 1 81 ? 4.270 9.833 -14.402 1.00 87.62 81 THR A CA 1
ATOM 630 C C . THR A 1 81 ? 4.294 8.429 -13.804 1.00 87.62 81 THR A C 1
ATOM 632 O O . THR A 1 81 ? 3.253 7.771 -13.745 1.00 87.62 81 THR A O 1
ATOM 635 N N . MET A 1 82 ? 5.465 8.013 -13.316 1.00 90.62 82 MET A N 1
ATOM 636 C CA . MET A 1 82 ? 5.680 6.720 -12.663 1.00 90.62 82 MET A CA 1
ATOM 637 C C . MET A 1 82 ? 5.468 6.805 -11.158 1.00 90.62 82 MET A C 1
ATOM 639 O O . MET A 1 82 ? 5.830 7.792 -10.516 1.00 90.62 82 MET A O 1
ATOM 643 N N . VAL A 1 83 ? 4.915 5.738 -10.595 1.00 93.94 83 VAL A N 1
ATOM 644 C CA . VAL A 1 83 ? 4.759 5.537 -9.155 1.00 93.94 83 VAL A CA 1
ATOM 645 C C . VAL A 1 83 ? 5.162 4.117 -8.772 1.00 93.94 83 VAL A C 1
ATOM 647 O O . VAL A 1 83 ? 5.258 3.229 -9.616 1.00 93.94 83 VAL A O 1
ATOM 650 N N . THR A 1 84 ? 5.405 3.894 -7.482 1.00 94.44 84 THR A N 1
ATOM 651 C CA . THR A 1 84 ? 5.644 2.546 -6.953 1.00 94.44 84 THR A CA 1
ATOM 652 C C . THR A 1 84 ? 4.462 1.628 -7.270 1.00 94.44 84 THR A C 1
ATOM 654 O O . THR A 1 84 ? 3.304 2.026 -7.124 1.00 94.44 84 THR A O 1
ATOM 657 N N . GLY A 1 85 ? 4.767 0.409 -7.709 1.00 94.50 85 GLY A N 1
ATOM 658 C CA . GLY A 1 85 ? 3.794 -0.587 -8.146 1.00 94.50 85 GLY A CA 1
ATOM 659 C C . GLY A 1 85 ? 3.515 -0.580 -9.651 1.00 94.50 85 GLY A C 1
ATOM 660 O O . GLY A 1 85 ? 2.885 -1.510 -10.147 1.00 94.50 85 GLY A O 1
ATOM 661 N N . ASP A 1 86 ? 3.999 0.412 -10.411 1.00 95.75 86 ASP A N 1
ATOM 662 C CA . ASP A 1 86 ? 3.893 0.383 -11.873 1.00 95.75 86 ASP A CA 1
ATOM 663 C C . ASP A 1 86 ? 4.648 -0.812 -12.465 1.00 95.75 86 ASP A C 1
ATOM 665 O O . ASP A 1 86 ? 5.812 -1.052 -12.141 1.00 95.75 86 ASP A O 1
ATOM 669 N N . GLN A 1 87 ? 3.996 -1.525 -13.383 1.00 95.88 87 GLN A N 1
ATOM 670 C CA . GLN A 1 87 ? 4.659 -2.510 -14.229 1.00 95.88 87 GLN A CA 1
ATOM 671 C C . GLN A 1 87 ? 5.194 -1.814 -15.478 1.00 95.88 87 GLN A C 1
ATOM 673 O O . GLN A 1 87 ? 4.513 -0.988 -16.094 1.00 95.88 87 GLN A O 1
ATOM 678 N N . VAL A 1 88 ? 6.427 -2.130 -15.854 1.00 95.19 88 VAL A N 1
ATOM 679 C CA . VAL A 1 88 ? 7.152 -1.432 -16.914 1.00 95.19 88 VAL A CA 1
ATOM 680 C C . VAL A 1 88 ? 7.863 -2.405 -17.839 1.00 95.19 88 VAL A C 1
ATOM 682 O O . VAL A 1 88 ? 8.244 -3.504 -17.442 1.00 95.19 88 VAL A O 1
ATOM 685 N N . VAL A 1 89 ? 8.085 -1.961 -19.073 1.00 93.44 89 VAL A N 1
ATOM 686 C CA . VAL A 1 89 ? 9.062 -2.562 -19.980 1.00 93.44 89 VAL A CA 1
ATOM 687 C C . VAL A 1 89 ? 10.344 -1.758 -19.870 1.00 93.44 89 VAL A C 1
ATOM 689 O O . VAL A 1 89 ? 10.341 -0.537 -20.058 1.00 93.44 89 VAL A O 1
ATOM 692 N N . TRP A 1 90 ? 11.444 -2.430 -19.566 1.00 92.69 90 TRP A N 1
ATOM 693 C CA . TRP A 1 90 ? 12.746 -1.812 -19.367 1.00 92.69 90 TRP A CA 1
ATOM 694 C C . TRP A 1 90 ? 13.840 -2.625 -20.063 1.00 92.69 90 TRP A C 1
ATOM 696 O O . TRP A 1 90 ? 13.619 -3.748 -20.513 1.00 92.69 90 TRP A O 1
ATOM 706 N N . ARG A 1 91 ? 15.018 -2.022 -20.215 1.00 90.81 91 ARG A N 1
ATOM 707 C CA . ARG A 1 91 ? 16.202 -2.663 -20.797 1.00 90.81 91 ARG A CA 1
ATOM 708 C C . ARG A 1 91 ? 17.390 -2.459 -19.874 1.00 90.81 91 ARG A C 1
ATOM 710 O O . ARG A 1 91 ? 17.665 -1.322 -19.480 1.00 90.81 91 ARG A O 1
ATOM 717 N N . ALA A 1 92 ? 18.106 -3.533 -19.564 1.00 89.31 92 ALA A N 1
ATOM 718 C CA . ALA A 1 92 ? 19.350 -3.459 -18.810 1.00 89.31 92 ALA A CA 1
ATOM 719 C C . ALA A 1 92 ? 20.452 -2.792 -19.648 1.00 89.31 92 ALA A C 1
ATOM 721 O O . ALA A 1 92 ? 20.574 -3.058 -20.842 1.00 89.31 92 ALA A O 1
ATOM 722 N N . GLY A 1 93 ? 21.258 -1.928 -19.035 1.00 85.62 93 GLY A N 1
ATOM 723 C CA . GLY A 1 93 ? 22.462 -1.375 -19.656 1.00 85.62 93 GLY A CA 1
ATOM 724 C C . GLY A 1 93 ? 23.732 -2.024 -19.114 1.00 85.62 93 GLY A C 1
ATOM 725 O O . GLY A 1 93 ? 23.772 -2.493 -17.976 1.00 85.62 93 GLY A O 1
ATOM 726 N N . ASN A 1 94 ? 24.803 -1.981 -19.907 1.00 70.12 94 ASN A N 1
ATOM 727 C CA . ASN A 1 94 ? 26.085 -2.640 -19.613 1.00 70.12 94 ASN A CA 1
ATOM 728 C C . ASN A 1 94 ? 26.797 -2.170 -18.324 1.00 70.12 94 ASN A C 1
ATOM 730 O O . ASN A 1 94 ? 27.741 -2.814 -17.875 1.00 70.12 94 ASN A O 1
ATOM 734 N N . GLN A 1 95 ? 26.368 -1.061 -17.711 1.00 68.75 95 GLN A N 1
ATOM 735 C CA . GLN A 1 95 ? 26.963 -0.493 -16.489 1.00 68.75 95 GLN A CA 1
ATOM 736 C C . GLN A 1 95 ? 26.054 -0.612 -15.252 1.00 68.75 95 GLN A C 1
ATOM 738 O O . GLN A 1 95 ? 26.197 0.157 -14.302 1.00 68.75 95 GLN A O 1
ATOM 743 N N . GLY A 1 96 ? 25.086 -1.535 -15.263 1.00 72.31 96 GLY A N 1
ATOM 744 C CA . GLY A 1 96 ? 24.151 -1.730 -14.145 1.00 72.31 96 GLY A CA 1
ATOM 745 C C . GLY A 1 96 ? 23.087 -0.634 -14.017 1.00 72.31 96 GLY A C 1
ATOM 746 O O . GLY A 1 96 ? 22.382 -0.567 -13.012 1.00 72.31 96 GLY A O 1
ATOM 747 N N . ILE A 1 97 ? 22.966 0.224 -15.034 1.00 84.31 97 ILE A N 1
ATOM 748 C CA . ILE A 1 97 ? 21.925 1.245 -15.150 1.00 84.31 97 ILE A CA 1
ATOM 749 C C . ILE A 1 97 ? 21.013 0.856 -16.309 1.00 84.31 97 ILE A C 1
ATOM 751 O O . ILE A 1 97 ? 21.485 0.691 -17.433 1.00 84.31 97 ILE A O 1
ATOM 755 N N . GLY A 1 98 ? 19.721 0.704 -16.035 1.00 90.00 98 GLY A N 1
ATOM 756 C CA . GLY A 1 98 ? 18.708 0.388 -17.037 1.00 90.00 98 GLY A CA 1
ATOM 757 C C . GLY A 1 98 ? 18.001 1.621 -17.599 1.00 90.00 98 GLY A C 1
ATOM 758 O O . GLY A 1 98 ? 18.182 2.755 -17.143 1.00 90.00 98 GLY A O 1
ATOM 759 N N . VAL A 1 99 ? 17.148 1.396 -18.592 1.00 90.62 99 VAL A N 1
ATOM 760 C CA . VAL A 1 99 ? 16.254 2.418 -19.146 1.00 90.62 99 VAL A CA 1
ATOM 761 C C . VAL A 1 99 ? 14.842 1.863 -19.208 1.00 90.62 99 VAL A C 1
ATOM 763 O O . VAL A 1 99 ? 14.622 0.809 -19.801 1.00 90.62 99 VAL A O 1
ATOM 766 N N . ILE A 1 100 ? 13.882 2.587 -18.633 1.00 91.56 100 ILE A N 1
ATOM 767 C CA . ILE A 1 100 ? 12.460 2.285 -18.809 1.00 91.56 100 ILE A CA 1
ATOM 768 C C . ILE A 1 100 ? 12.045 2.761 -20.203 1.00 91.56 100 ILE A C 1
ATOM 770 O O . ILE A 1 100 ? 12.282 3.911 -20.584 1.00 91.56 100 ILE A O 1
ATOM 774 N N . VAL A 1 101 ? 11.433 1.862 -20.965 1.00 89.38 101 VAL A N 1
ATOM 775 C CA . VAL A 1 101 ? 11.014 2.079 -22.353 1.00 89.38 101 VAL A CA 1
ATOM 776 C C . VAL A 1 101 ? 9.517 2.348 -22.438 1.00 89.38 101 VAL A C 1
ATOM 778 O O . VAL A 1 101 ? 9.110 3.221 -23.204 1.00 89.38 101 VAL A O 1
ATOM 781 N N . ALA A 1 102 ? 8.709 1.646 -21.640 1.00 89.62 102 ALA A N 1
ATOM 782 C CA . ALA A 1 102 ? 7.259 1.803 -21.622 1.00 89.62 102 ALA A CA 1
ATOM 783 C C . ALA A 1 102 ? 6.667 1.505 -20.239 1.00 89.62 102 ALA A C 1
ATOM 785 O O . ALA A 1 102 ? 7.229 0.735 -19.462 1.00 89.62 102 ALA A O 1
ATOM 786 N N . GLN A 1 103 ? 5.504 2.093 -19.964 1.00 93.25 103 GLN A N 1
ATOM 787 C CA . GLN A 1 103 ? 4.652 1.731 -18.833 1.00 93.25 103 GLN A CA 1
ATOM 788 C C . GLN A 1 103 ? 3.547 0.795 -19.324 1.00 93.25 103 GLN A C 1
ATOM 790 O O . GLN A 1 103 ? 2.935 1.057 -20.362 1.00 93.25 103 GLN A O 1
ATOM 795 N N . LEU A 1 104 ? 3.280 -0.273 -18.575 1.00 93.69 104 LEU A N 1
ATOM 796 C CA . LEU A 1 104 ? 2.133 -1.143 -18.812 1.00 93.69 104 LEU A CA 1
ATOM 797 C C . LEU A 1 104 ? 0.858 -0.556 -18.170 1.00 93.69 104 LEU A C 1
ATOM 799 O O . LEU A 1 104 ? 0.950 0.216 -17.213 1.00 93.69 104 LEU A O 1
ATOM 803 N N . PRO A 1 105 ? -0.343 -0.885 -18.682 1.00 93.75 105 PRO A N 1
ATOM 804 C CA . PRO A 1 105 ? -1.597 -0.387 -18.120 1.00 93.75 105 PRO A CA 1
ATOM 805 C C . PRO A 1 105 ? -1.749 -0.712 -16.628 1.00 93.75 105 PRO A C 1
ATOM 807 O O . PRO A 1 105 ? -1.473 -1.831 -16.201 1.00 93.75 105 PRO A O 1
ATOM 810 N N . ARG A 1 106 ? -2.229 0.263 -15.847 1.00 94.44 106 ARG A N 1
ATOM 811 C CA . ARG A 1 106 ? -2.540 0.082 -14.422 1.00 94.44 106 ARG A CA 1
ATOM 812 C C . ARG A 1 106 ? -3.853 -0.685 -14.253 1.00 94.44 106 ARG A C 1
ATOM 814 O O . ARG A 1 106 ? -4.835 -0.346 -14.912 1.00 94.44 106 ARG A O 1
ATOM 821 N N . SER A 1 107 ? -3.890 -1.662 -13.349 1.00 92.25 107 SER A N 1
ATOM 822 C CA . SER A 1 107 ? -5.134 -2.294 -12.890 1.00 92.25 107 SER A CA 1
ATOM 823 C C . SER A 1 107 ? -5.884 -1.392 -11.910 1.00 92.25 107 SER A C 1
ATOM 825 O O . SER A 1 107 ? -7.098 -1.237 -12.011 1.00 92.25 107 SER A O 1
ATOM 827 N N . THR A 1 108 ? -5.150 -0.756 -10.996 1.00 93.75 108 THR A N 1
ATOM 828 C CA . THR A 1 108 ? -5.672 0.181 -9.999 1.00 93.75 108 THR A CA 1
ATOM 829 C C . THR A 1 108 ? -4.721 1.363 -9.828 1.00 93.75 108 THR A C 1
ATOM 831 O O . THR A 1 108 ? -3.518 1.273 -10.098 1.00 93.75 108 THR A O 1
ATOM 834 N N . GLU A 1 109 ? -5.256 2.495 -9.373 1.00 92.12 109 GLU A N 1
ATOM 835 C CA . GLU A 1 109 ? -4.481 3.706 -9.120 1.00 92.12 109 GLU A CA 1
ATOM 836 C C . GLU A 1 109 ? -4.911 4.343 -7.800 1.00 92.12 109 GLU A C 1
ATOM 838 O O . GLU A 1 109 ? -6.040 4.812 -7.648 1.00 92.12 109 GLU A O 1
ATOM 843 N N . LEU A 1 110 ? -3.989 4.393 -6.837 1.00 90.75 110 LEU A N 1
ATOM 844 C CA . LEU A 1 110 ? -4.213 5.099 -5.586 1.00 90.75 110 LEU A CA 1
ATOM 845 C C . LEU A 1 110 ? -3.773 6.553 -5.739 1.00 90.75 110 LEU A C 1
ATOM 847 O O . LEU A 1 110 ? -2.588 6.843 -5.919 1.00 90.75 110 LEU A O 1
ATOM 851 N N . CYS A 1 111 ? -4.725 7.469 -5.592 1.00 88.56 111 CYS A N 1
ATOM 852 C CA . CYS A 1 111 ? -4.500 8.905 -5.697 1.00 88.56 111 CYS A CA 1
ATOM 853 C C . CYS A 1 111 ? -4.566 9.613 -4.341 1.00 88.56 111 CYS A C 1
ATOM 855 O O . CYS A 1 111 ? -5.382 9.294 -3.477 1.00 88.56 111 CYS A O 1
ATOM 857 N N . ARG A 1 112 ? -3.739 10.648 -4.173 1.00 84.69 112 ARG A N 1
ATOM 858 C CA . ARG A 1 112 ? -3.778 11.556 -3.023 1.00 84.69 112 ARG A CA 1
ATOM 859 C C . ARG A 1 112 ? -3.925 13.004 -3.494 1.00 84.69 112 ARG A C 1
ATOM 861 O O . ARG A 1 112 ? -3.177 13.413 -4.382 1.00 84.69 112 ARG A O 1
ATOM 868 N N . PRO A 1 113 ? -4.819 13.806 -2.887 1.00 79.81 113 PRO A N 1
ATOM 869 C CA . PRO A 1 113 ? -4.880 15.232 -3.175 1.00 79.81 113 PRO A CA 1
ATOM 870 C C . PRO A 1 113 ? -3.589 15.922 -2.725 1.00 79.81 113 PRO A C 1
ATOM 872 O O . PRO A 1 113 ? -3.093 15.693 -1.618 1.00 79.81 113 PRO A O 1
ATOM 875 N N . ASP A 1 114 ? -3.036 16.767 -3.587 1.00 83.12 114 ASP A N 1
ATOM 876 C CA . ASP A 1 114 ? -1.914 17.633 -3.255 1.00 83.12 114 ASP A CA 1
ATOM 877 C C . ASP A 1 114 ? -2.372 18.908 -2.523 1.00 83.12 114 ASP A C 1
ATOM 879 O O . ASP A 1 114 ? -3.555 19.111 -2.245 1.00 83.12 114 ASP A O 1
ATOM 883 N N . THR A 1 115 ? -1.432 19.795 -2.186 1.00 79.25 115 THR A N 1
ATOM 884 C CA . THR A 1 115 ? -1.727 21.056 -1.478 1.00 79.25 115 THR A CA 1
ATOM 885 C C . THR A 1 115 ? -2.631 22.011 -2.260 1.00 79.25 115 THR A C 1
ATOM 887 O O . THR A 1 115 ? -3.148 22.963 -1.681 1.00 79.25 115 THR A O 1
ATOM 890 N N . ARG A 1 116 ? -2.824 21.775 -3.561 1.00 83.69 116 ARG A N 1
ATOM 891 C CA . ARG A 1 116 ? -3.710 22.533 -4.451 1.00 83.69 116 ARG A CA 1
ATOM 892 C C . ARG A 1 116 ? -5.013 21.778 -4.737 1.00 83.69 116 ARG A C 1
ATOM 894 O O . ARG A 1 116 ? -5.805 22.243 -5.550 1.00 83.69 116 ARG A O 1
ATOM 901 N N . GLY A 1 117 ? -5.230 20.632 -4.089 1.00 79.06 117 GLY A N 1
ATOM 902 C CA . GLY A 1 117 ? -6.400 19.778 -4.273 1.00 79.06 117 GLY A CA 1
ATOM 903 C C . GLY A 1 117 ? -6.359 18.917 -5.535 1.00 79.06 117 GLY A C 1
ATOM 904 O O . GLY A 1 117 ? -7.342 18.242 -5.824 1.00 79.06 117 GLY A O 1
ATOM 905 N N . GLN A 1 118 ? -5.253 18.908 -6.286 1.00 84.69 118 GLN A N 1
ATOM 906 C CA . GLN A 1 118 ? -5.128 18.050 -7.463 1.00 84.69 118 GLN A CA 1
ATOM 907 C C . GLN A 1 118 ? -4.784 16.630 -7.032 1.00 84.69 118 GLN A C 1
ATOM 909 O O . GLN A 1 118 ? -3.863 16.421 -6.242 1.00 84.69 118 GLN A O 1
ATOM 914 N N . LEU A 1 119 ? -5.517 15.650 -7.555 1.00 84.38 119 LEU A N 1
ATOM 915 C CA . LEU A 1 119 ? -5.222 14.244 -7.315 1.00 84.38 119 LEU A CA 1
ATOM 916 C C . LEU A 1 119 ? -3.920 13.870 -8.023 1.00 84.38 119 LEU A C 1
ATOM 918 O O . LEU A 1 119 ? -3.761 14.109 -9.219 1.00 84.38 119 LEU A O 1
ATOM 922 N N . LYS A 1 120 ? -2.983 13.306 -7.261 1.00 87.31 120 LYS A N 1
ATOM 923 C CA . LYS A 1 120 ? -1.737 12.751 -7.783 1.00 87.31 120 LYS A CA 1
ATOM 924 C C . LYS A 1 120 ? -1.657 11.268 -7.457 1.00 87.31 120 LYS A C 1
ATOM 926 O O . LYS A 1 120 ? -1.890 10.922 -6.293 1.00 87.31 120 LYS A O 1
ATOM 931 N N . PRO A 1 121 ? -1.281 10.419 -8.425 1.00 89.38 121 PRO A N 1
ATOM 932 C CA . PRO A 1 121 ? -1.042 9.016 -8.150 1.00 89.38 121 PRO A CA 1
ATOM 933 C C . PRO A 1 121 ? 0.114 8.892 -7.155 1.00 89.38 121 PRO A C 1
ATOM 935 O O . PRO A 1 121 ? 1.104 9.627 -7.226 1.00 89.38 121 PRO A O 1
ATOM 938 N N . VAL A 1 122 ? -0.038 7.989 -6.192 1.00 90.25 122 VAL A N 1
ATOM 939 C CA . VAL A 1 122 ? 0.983 7.670 -5.184 1.00 90.25 122 VAL A CA 1
ATOM 940 C C . VAL A 1 122 ? 1.423 6.213 -5.248 1.00 90.25 122 VAL A C 1
ATOM 942 O O . VAL A 1 122 ? 2.559 5.923 -4.884 1.00 90.25 122 VAL A O 1
ATOM 945 N N . ALA A 1 123 ? 0.551 5.322 -5.716 1.00 92.62 123 ALA A N 1
ATOM 946 C CA . ALA A 1 123 ? 0.839 3.915 -5.948 1.00 92.62 123 ALA A CA 1
ATOM 947 C C . ALA A 1 123 ? -0.077 3.373 -7.053 1.00 92.62 123 ALA A C 1
ATOM 949 O O . ALA A 1 123 ? -1.172 3.904 -7.264 1.00 92.62 123 ALA A O 1
ATOM 950 N N . ALA A 1 124 ? 0.367 2.326 -7.737 1.00 94.38 124 ALA A N 1
ATOM 951 C CA . ALA A 1 124 ? -0.377 1.647 -8.792 1.00 94.38 124 ALA A CA 1
ATOM 952 C C . ALA A 1 124 ? -0.419 0.139 -8.542 1.00 94.38 124 ALA A C 1
ATOM 954 O O . ALA A 1 124 ? 0.426 -0.380 -7.815 1.00 94.38 124 ALA A O 1
ATOM 955 N N . ASN A 1 125 ? -1.386 -0.546 -9.159 1.00 94.94 125 ASN A N 1
ATOM 956 C CA . ASN A 1 125 ? -1.539 -2.006 -9.088 1.00 94.94 125 ASN A CA 1
ATOM 957 C C . ASN A 1 125 ? -1.591 -2.528 -7.641 1.00 94.94 125 ASN A C 1
ATOM 959 O O . ASN A 1 125 ? -0.956 -3.516 -7.290 1.00 94.94 125 ASN A O 1
ATOM 963 N N . VAL A 1 126 ? -2.311 -1.795 -6.792 1.00 95.06 126 VAL A N 1
ATOM 964 C CA . VAL A 1 126 ? -2.585 -2.148 -5.400 1.00 95.06 126 VAL A CA 1
ATOM 965 C C . VAL A 1 126 ? -3.942 -2.838 -5.339 1.00 95.06 126 VAL A C 1
ATOM 967 O O . VAL A 1 126 ? -4.933 -2.279 -5.807 1.00 95.06 126 VAL A O 1
ATOM 970 N N . ASP A 1 127 ? -4.000 -4.003 -4.707 1.00 94.88 127 ASP A N 1
ATOM 971 C CA . ASP A 1 127 ? -5.225 -4.805 -4.603 1.00 94.88 127 ASP A CA 1
ATOM 972 C C . ASP A 1 127 ? -5.881 -4.680 -3.223 1.00 94.88 127 ASP A C 1
ATOM 974 O O . ASP A 1 127 ? -7.084 -4.911 -3.075 1.00 94.88 127 ASP A O 1
ATOM 978 N N . LEU A 1 128 ? -5.104 -4.269 -2.213 1.00 95.94 128 LEU A N 1
ATOM 979 C CA . LEU A 1 128 ? -5.557 -4.144 -0.832 1.00 95.94 128 LEU A CA 1
ATOM 980 C C . LEU A 1 128 ? -5.083 -2.837 -0.177 1.00 95.94 128 LEU A C 1
ATOM 982 O O . LEU A 1 128 ? -3.891 -2.530 -0.136 1.00 95.94 128 LEU A O 1
ATOM 986 N N . ILE A 1 129 ? -6.010 -2.087 0.422 1.00 95.81 129 ILE A N 1
ATOM 987 C CA . ILE A 1 129 ? -5.706 -0.950 1.302 1.00 95.81 129 ILE A CA 1
ATOM 988 C C . ILE A 1 129 ? -5.947 -1.365 2.748 1.00 95.81 129 ILE A C 1
ATOM 990 O O . ILE A 1 129 ? -7.084 -1.556 3.174 1.00 95.81 129 ILE A O 1
ATOM 994 N N . VAL A 1 130 ? -4.873 -1.430 3.530 1.00 96.75 130 VAL A N 1
ATOM 995 C CA . VAL A 1 130 ? -4.920 -1.688 4.969 1.00 96.75 130 VAL A CA 1
ATOM 996 C C . VAL A 1 130 ? -4.993 -0.353 5.707 1.00 96.75 130 VAL A C 1
ATOM 998 O O . VAL A 1 130 ? -4.008 0.384 5.807 1.00 96.75 130 VAL A O 1
ATOM 1001 N N . ILE A 1 131 ? -6.177 -0.022 6.215 1.00 96.06 131 ILE A N 1
ATOM 1002 C CA . ILE A 1 131 ? -6.457 1.208 6.956 1.00 96.06 131 ILE A CA 1
ATOM 1003 C C . ILE A 1 131 ? -6.136 0.961 8.428 1.00 96.06 131 ILE A C 1
ATOM 1005 O O . ILE A 1 131 ? -6.927 0.374 9.165 1.00 96.06 131 ILE A O 1
ATOM 1009 N N . VAL A 1 132 ? -4.960 1.419 8.853 1.00 95.56 132 VAL A N 1
ATOM 1010 C CA . VAL A 1 132 ? -4.448 1.219 10.208 1.00 95.56 132 VAL A CA 1
ATOM 1011 C C . VAL A 1 132 ? -4.853 2.367 11.117 1.00 95.56 132 VAL A C 1
ATOM 1013 O O . VAL A 1 132 ? -4.543 3.536 10.864 1.00 95.56 132 VAL A O 1
ATOM 1016 N N . PHE A 1 133 ? -5.463 2.017 12.237 1.00 94.38 133 PHE A N 1
ATOM 1017 C CA . PHE A 1 133 ? -5.762 2.917 13.342 1.00 94.38 133 PHE A CA 1
ATOM 1018 C C . PHE A 1 133 ? -5.426 2.226 14.665 1.00 94.38 133 PHE A C 1
ATOM 1020 O O . PHE A 1 133 ? -5.124 1.039 14.695 1.00 94.38 133 PHE A O 1
ATOM 1027 N N . ALA A 1 134 ? -5.396 2.981 15.755 1.00 92.19 134 ALA A N 1
ATOM 1028 C CA . ALA A 1 134 ? -5.071 2.478 17.087 1.00 92.19 134 ALA A CA 1
ATOM 1029 C C . ALA A 1 134 ? -5.952 3.196 18.119 1.00 92.19 134 ALA A C 1
ATOM 1031 O O . ALA A 1 134 ? -6.495 4.248 17.786 1.00 92.19 134 ALA A O 1
ATOM 1032 N N . PRO A 1 135 ? -6.073 2.695 19.362 1.00 89.88 135 PRO A N 1
ATOM 1033 C CA . PRO A 1 135 ? -6.720 3.443 20.441 1.00 89.88 135 PRO A CA 1
ATOM 1034 C C . PRO A 1 135 ? -6.028 4.789 20.701 1.00 89.88 135 PRO A C 1
ATOM 1036 O O . PRO A 1 135 ? -6.680 5.779 21.020 1.00 89.88 135 PRO A O 1
ATOM 1039 N N . LEU A 1 136 ? -4.698 4.825 20.528 1.00 86.00 136 LEU A N 1
ATOM 1040 C CA . LEU A 1 136 ? -3.856 6.011 20.695 1.00 86.00 136 LEU A CA 1
ATOM 1041 C C . LEU A 1 136 ? -2.851 6.161 19.527 1.00 86.00 136 LEU A C 1
ATOM 1043 O O . LEU A 1 136 ? -2.028 5.254 19.307 1.00 86.00 136 LEU A O 1
ATOM 1047 N N . PRO A 1 137 ? -2.838 7.307 18.806 1.00 86.38 137 PRO A N 1
ATOM 1048 C CA . PRO A 1 137 ? -3.731 8.471 18.957 1.00 86.38 137 PRO A CA 1
ATOM 1049 C C . PRO A 1 137 ? -5.198 8.138 18.639 1.00 86.38 137 PRO A C 1
ATOM 1051 O O . PRO A 1 137 ? -5.447 7.192 17.896 1.00 86.38 137 PRO A O 1
ATOM 1054 N N . GLU A 1 138 ? -6.136 8.913 19.199 1.00 86.44 138 GLU A N 1
ATOM 1055 C CA . GLU A 1 138 ? -7.577 8.647 19.083 1.00 86.44 138 GLU A CA 1
ATOM 1056 C C . GLU A 1 138 ? -8.011 8.538 17.608 1.00 86.44 138 GLU A C 1
ATOM 1058 O O . GLU A 1 138 ? -7.689 9.417 16.798 1.00 86.44 138 GLU A O 1
ATOM 1063 N N . PRO A 1 139 ? -8.726 7.465 17.228 1.00 89.12 139 PRO A N 1
ATOM 1064 C CA . PRO A 1 139 ? -9.138 7.266 15.853 1.00 89.12 139 PRO A CA 1
ATOM 1065 C C . PRO A 1 139 ? -10.345 8.142 15.515 1.00 89.12 139 PRO A C 1
ATOM 1067 O O . PRO A 1 139 ? -11.367 8.133 16.196 1.00 89.12 139 PRO A O 1
ATOM 1070 N N . HIS A 1 140 ? -10.257 8.861 14.399 1.00 89.56 140 HIS A N 1
ATOM 1071 C CA . HIS A 1 140 ? -11.358 9.673 13.890 1.00 89.56 140 HIS A CA 1
ATOM 1072 C C . HIS A 1 140 ? -12.096 8.949 12.762 1.00 89.56 140 HIS A C 1
ATOM 1074 O O . HIS A 1 140 ? -11.494 8.667 11.723 1.00 89.56 140 HIS A O 1
ATOM 1080 N N . ALA A 1 141 ? -13.410 8.747 12.921 1.00 91.56 141 ALA A N 1
ATOM 1081 C CA . ALA A 1 141 ? -14.271 8.136 11.901 1.00 91.56 141 ALA A CA 1
ATOM 1082 C C . ALA A 1 141 ? -14.107 8.799 10.523 1.00 91.56 141 ALA A C 1
ATOM 1084 O O . ALA A 1 141 ? -13.803 8.124 9.550 1.00 91.56 141 ALA A O 1
ATOM 1085 N N . ASN A 1 142 ? -14.109 10.136 10.474 1.00 92.06 142 ASN A N 1
ATOM 1086 C CA . ASN A 1 142 ? -13.916 10.899 9.236 1.00 92.06 142 ASN A CA 1
ATOM 1087 C C . ASN A 1 142 ? -12.629 10.526 8.469 1.00 92.06 142 ASN A C 1
ATOM 1089 O O . ASN A 1 142 ? -12.586 10.606 7.245 1.00 92.06 142 ASN A O 1
ATOM 1093 N N . LEU A 1 143 ? -11.548 10.139 9.157 1.00 90.88 143 LEU A N 1
ATOM 1094 C CA . LEU A 1 143 ? -10.331 9.707 8.468 1.00 90.88 143 LEU A CA 1
ATOM 1095 C C . LEU A 1 143 ? -10.500 8.308 7.859 1.00 90.88 143 LEU A C 1
ATOM 1097 O O . LEU A 1 143 ? -10.055 8.089 6.735 1.00 90.88 143 LEU A O 1
ATOM 1101 N N . ILE A 1 144 ? -11.151 7.394 8.583 1.00 94.06 144 ILE A N 1
ATOM 1102 C CA . ILE A 1 144 ? -11.483 6.047 8.102 1.00 94.06 144 ILE A CA 1
ATOM 1103 C C . ILE A 1 144 ? -12.414 6.154 6.890 1.00 94.06 144 ILE A C 1
ATOM 1105 O O . ILE A 1 144 ? -12.086 5.622 5.832 1.00 94.06 144 ILE A O 1
ATOM 1109 N N . ASP A 1 145 ? -13.490 6.934 7.001 1.00 94.69 145 ASP A N 1
ATOM 1110 C CA . ASP A 1 145 ? -14.464 7.173 5.932 1.00 94.69 145 ASP A CA 1
ATOM 1111 C C . ASP A 1 145 ? -13.792 7.675 4.652 1.00 94.69 145 ASP A C 1
ATOM 1113 O O . ASP A 1 145 ? -14.053 7.180 3.559 1.00 94.69 145 ASP A O 1
ATOM 1117 N N . ARG A 1 146 ? -12.860 8.627 4.772 1.00 91.56 146 ARG A N 1
ATOM 1118 C CA . ARG A 1 146 ? -12.118 9.155 3.618 1.00 91.56 146 ARG A CA 1
ATOM 1119 C C . ARG A 1 146 ? -11.257 8.100 2.932 1.00 91.56 146 ARG A C 1
ATOM 1121 O O . ARG A 1 146 ? -11.122 8.149 1.711 1.00 91.56 146 ARG A O 1
ATOM 1128 N N . TYR A 1 147 ? -10.661 7.181 3.690 1.00 92.62 147 TYR A N 1
ATOM 1129 C CA . TYR A 1 147 ? -9.903 6.078 3.104 1.00 92.62 147 TYR A CA 1
ATOM 1130 C C . TYR A 1 147 ? -10.814 5.035 2.465 1.00 92.62 147 TYR A C 1
ATOM 1132 O O . TYR A 1 147 ? -10.481 4.561 1.386 1.00 92.62 147 TYR A O 1
ATOM 1140 N N . LEU A 1 148 ? -11.962 4.730 3.073 1.00 94.75 148 LEU A N 1
ATOM 1141 C CA . LEU A 1 148 ? -12.960 3.837 2.483 1.00 94.75 148 LEU A CA 1
ATOM 1142 C C . LEU A 1 148 ? -13.486 4.402 1.160 1.00 94.75 148 LEU A C 1
ATOM 1144 O O . LEU A 1 148 ? -13.461 3.710 0.151 1.00 94.75 148 LEU A O 1
ATOM 1148 N N . VAL A 1 149 ? -13.841 5.690 1.118 1.00 93.38 149 VAL A N 1
ATOM 1149 C CA . VAL A 1 149 ? -14.249 6.366 -0.126 1.00 93.38 149 VAL A CA 1
ATOM 1150 C C . VAL A 1 149 ? -13.147 6.300 -1.186 1.00 93.38 149 VAL A C 1
ATOM 1152 O O . VAL A 1 149 ? -13.439 6.049 -2.351 1.00 93.38 149 VAL A O 1
ATOM 1155 N N . ALA A 1 150 ? -11.883 6.509 -0.805 1.00 90.56 150 ALA A N 1
ATOM 1156 C CA . ALA A 1 150 ? -10.765 6.404 -1.740 1.00 90.56 150 ALA A CA 1
ATOM 1157 C C . ALA A 1 150 ? -10.556 4.967 -2.251 1.00 90.56 150 ALA A C 1
ATOM 1159 O O . ALA A 1 150 ? -10.262 4.790 -3.430 1.00 90.56 150 ALA A O 1
ATOM 1160 N N . ALA A 1 151 ? -10.721 3.964 -1.384 1.00 93.06 151 ALA A N 1
ATOM 1161 C CA . ALA A 1 151 ? -10.597 2.551 -1.726 1.00 93.06 151 ALA A CA 1
ATOM 1162 C C . ALA A 1 151 ? -11.680 2.123 -2.723 1.00 93.06 151 ALA A C 1
ATOM 1164 O O . ALA A 1 151 ? -11.357 1.633 -3.802 1.00 93.06 151 ALA A O 1
ATOM 1165 N N . GLU A 1 152 ? -12.942 2.424 -2.415 1.00 93.75 152 GLU A N 1
ATOM 1166 C CA . GLU A 1 152 ? -14.084 2.141 -3.289 1.00 93.75 152 GLU A CA 1
ATOM 1167 C C . GLU A 1 152 ? -13.969 2.883 -4.627 1.00 93.75 152 GLU A C 1
ATOM 1169 O O . GLU A 1 152 ? -14.197 2.304 -5.688 1.00 93.75 152 GLU A O 1
ATOM 1174 N N . HIS A 1 153 ? -13.543 4.152 -4.611 1.00 91.69 153 HIS A N 1
ATOM 1175 C CA . HIS A 1 153 ? -13.341 4.924 -5.838 1.00 91.69 153 HIS A CA 1
ATOM 1176 C C . HIS A 1 153 ? -12.248 4.335 -6.740 1.00 91.69 153 HIS A C 1
ATOM 1178 O O . HIS A 1 153 ? -12.380 4.370 -7.962 1.00 91.69 153 HIS A O 1
ATOM 1184 N N . ALA A 1 154 ? -11.178 3.802 -6.146 1.00 90.75 154 ALA A N 1
ATOM 1185 C CA . ALA A 1 154 ? -10.073 3.185 -6.871 1.00 90.75 154 ALA A CA 1
ATOM 1186 C C . ALA A 1 154 ? -10.323 1.705 -7.227 1.00 90.75 154 ALA A C 1
ATOM 1188 O O . ALA A 1 154 ? -9.487 1.104 -7.901 1.00 90.75 154 ALA A O 1
ATOM 1189 N N . GLY A 1 155 ? -11.437 1.113 -6.776 1.00 93.69 155 GLY A N 1
ATOM 1190 C CA . GLY A 1 155 ? -11.725 -0.314 -6.947 1.00 93.69 155 GLY A CA 1
ATOM 1191 C C . GLY A 1 155 ? -10.779 -1.227 -6.161 1.00 93.69 155 GLY A C 1
ATOM 1192 O O . GLY A 1 155 ? -10.543 -2.361 -6.571 1.00 93.69 155 GLY A O 1
ATOM 1193 N N . ILE A 1 156 ? -10.207 -0.733 -5.059 1.00 95.75 156 ILE A N 1
ATOM 1194 C CA . ILE A 1 156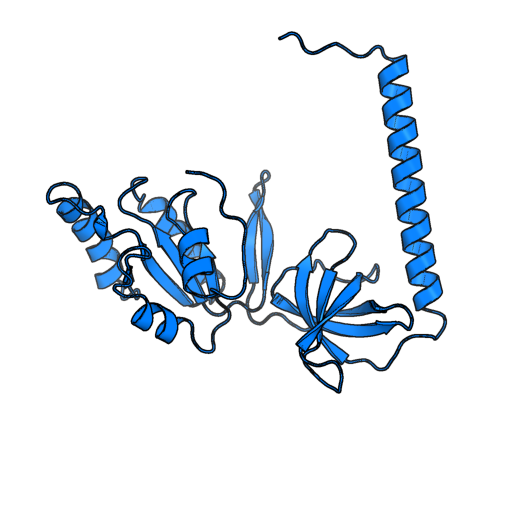 ? -9.233 -1.454 -4.235 1.00 95.75 156 ILE A CA 1
ATOM 1195 C C . ILE A 1 156 ? -9.928 -1.962 -2.975 1.00 95.75 156 ILE A C 1
ATOM 1197 O O . ILE A 1 156 ? -10.631 -1.206 -2.305 1.00 95.75 156 ILE A O 1
ATOM 1201 N N . ARG A 1 157 ? -9.706 -3.226 -2.605 1.00 96.06 157 ARG A N 1
ATOM 1202 C CA . ARG A 1 157 ? -10.346 -3.821 -1.427 1.00 96.06 157 ARG A CA 1
ATOM 1203 C C . ARG A 1 157 ? -9.846 -3.141 -0.141 1.00 96.06 157 ARG A C 1
ATOM 1205 O O . ARG A 1 157 ? -8.636 -3.116 0.089 1.00 96.06 157 ARG A O 1
ATOM 1212 N N . PRO A 1 158 ? -10.722 -2.624 0.737 1.00 96.94 158 PRO A N 1
ATOM 1213 C CA . PRO A 1 158 ? -10.299 -2.103 2.032 1.00 96.94 158 PRO A CA 1
ATOM 1214 C C . PRO A 1 158 ? -10.230 -3.204 3.104 1.00 96.94 158 PRO A C 1
ATOM 1216 O O . PRO A 1 158 ? -11.034 -4.137 3.123 1.00 96.94 158 PRO A O 1
ATOM 1219 N N . LEU A 1 159 ? -9.294 -3.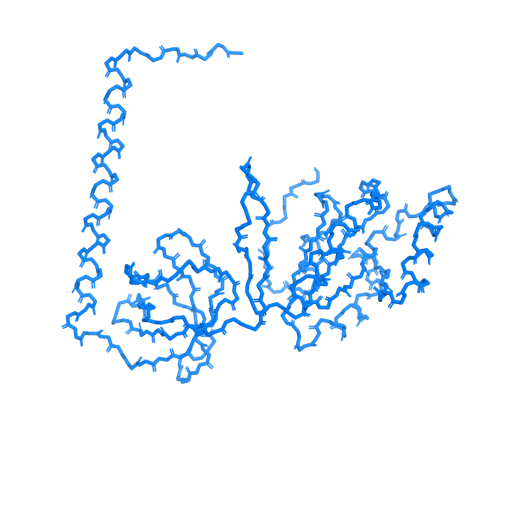053 4.040 1.00 97.25 159 LEU A N 1
ATOM 1220 C CA . LEU A 1 159 ? -9.183 -3.819 5.281 1.00 97.25 159 LEU A CA 1
ATOM 1221 C C . LEU A 1 159 ? -8.976 -2.859 6.451 1.00 97.25 159 LEU A C 1
ATOM 1223 O O . LEU A 1 159 ? -7.985 -2.132 6.495 1.00 97.25 159 LEU A O 1
ATOM 1227 N N . LEU A 1 160 ? -9.894 -2.869 7.416 1.00 96.94 160 LEU A N 1
ATOM 1228 C CA . LEU A 1 160 ? -9.754 -2.107 8.653 1.00 96.94 160 LEU A CA 1
ATOM 1229 C C . LEU A 1 160 ? -8.842 -2.871 9.617 1.00 96.94 160 LEU A C 1
ATOM 1231 O O . LEU A 1 160 ? -9.078 -4.046 9.897 1.00 96.94 160 LEU A O 1
ATOM 1235 N N . LEU A 1 161 ? -7.809 -2.206 10.131 1.00 96.19 161 LEU A N 1
ATOM 1236 C CA . LEU A 1 161 ? -6.845 -2.804 11.049 1.00 96.19 161 LEU A CA 1
ATOM 1237 C C . LEU A 1 161 ? -6.713 -1.955 12.316 1.00 96.19 161 LEU A C 1
ATOM 1239 O O . LEU A 1 161 ? -6.070 -0.902 12.309 1.00 96.19 161 LEU A O 1
ATOM 1243 N N . LEU A 1 162 ? -7.292 -2.443 13.412 1.00 94.12 162 LEU A N 1
ATOM 1244 C CA . LEU A 1 162 ? -7.073 -1.898 14.745 1.00 94.12 162 LEU A CA 1
ATOM 1245 C C . LEU A 1 162 ? -5.767 -2.466 15.305 1.00 94.12 162 LEU A C 1
ATOM 1247 O O . LEU A 1 162 ? -5.701 -3.634 15.670 1.00 94.12 162 LEU A O 1
ATOM 1251 N N . ASN A 1 163 ? -4.734 -1.637 15.378 1.00 92.25 163 ASN A N 1
ATOM 1252 C CA . ASN A 1 163 ? -3.458 -1.971 15.997 1.00 92.25 163 ASN A CA 1
ATOM 1253 C C . ASN A 1 163 ? -3.410 -1.521 17.467 1.00 92.25 163 ASN A C 1
ATOM 1255 O O . ASN A 1 163 ? -4.184 -0.664 17.889 1.00 92.25 163 ASN A O 1
ATOM 1259 N N . LYS A 1 164 ? -2.423 -2.025 18.215 1.00 89.19 164 LYS A N 1
ATOM 1260 C CA . LYS A 1 164 ? -2.171 -1.706 19.629 1.00 89.19 164 LYS A CA 1
ATOM 1261 C C . LYS A 1 164 ? -3.361 -2.021 20.537 1.00 89.19 164 LYS A C 1
ATOM 1263 O O . LYS A 1 164 ? -3.738 -1.216 21.390 1.00 89.19 164 LYS A O 1
ATOM 1268 N N . THR A 1 165 ? -3.984 -3.175 20.328 1.00 84.12 165 THR A N 1
ATOM 1269 C CA . THR A 1 165 ? -5.101 -3.652 21.159 1.00 84.12 165 THR A CA 1
ATOM 1270 C C . THR A 1 165 ? -4.710 -3.832 22.628 1.00 84.12 165 THR A C 1
ATOM 1272 O O . THR A 1 165 ? -5.566 -3.759 23.501 1.00 84.12 165 THR A O 1
ATOM 1275 N N . ASP A 1 166 ? -3.413 -3.956 22.915 1.00 82.81 166 ASP A N 1
ATOM 1276 C CA . ASP A 1 166 ? -2.822 -3.930 24.255 1.00 82.81 166 ASP A CA 1
ATOM 1277 C C . ASP A 1 166 ? -3.046 -2.612 25.023 1.00 82.81 166 ASP A C 1
ATOM 1279 O O . ASP A 1 166 ? -2.929 -2.594 26.245 1.00 82.81 166 ASP A O 1
ATOM 1283 N N . LEU A 1 167 ? -3.403 -1.520 24.335 1.00 83.56 167 LEU A N 1
ATOM 1284 C CA . LEU A 1 167 ? -3.705 -0.216 24.942 1.00 83.56 167 LEU A CA 1
ATOM 1285 C C . LEU A 1 167 ? -5.207 0.017 25.181 1.00 83.56 167 LEU A C 1
ATOM 1287 O O . LEU A 1 167 ? -5.612 1.134 25.516 1.00 83.56 167 LEU A O 1
ATOM 1291 N N . LEU A 1 168 ? -6.049 -0.995 24.962 1.00 83.25 168 LEU A N 1
ATOM 1292 C CA . LEU A 1 168 ? -7.479 -0.894 25.235 1.00 83.25 168 LEU A CA 1
ATOM 1293 C C . LEU A 1 168 ? -7.742 -0.927 26.742 1.00 83.25 168 LEU A C 1
ATOM 1295 O O . LEU A 1 168 ? -7.295 -1.830 27.446 1.00 83.25 168 LEU A O 1
ATOM 1299 N N . ASP A 1 169 ? -8.512 0.046 27.219 1.00 83.44 169 ASP A N 1
ATOM 1300 C CA . ASP A 1 169 ? -9.041 0.094 28.578 1.00 83.44 169 ASP A CA 1
ATOM 1301 C C . ASP A 1 169 ? -10.578 0.078 28.539 1.00 83.44 169 ASP A C 1
ATOM 1303 O O . ASP A 1 169 ? -11.199 0.264 27.490 1.00 83.44 169 ASP A O 1
ATOM 1307 N N . GLU A 1 170 ? -11.223 -0.162 29.682 1.00 79.31 170 GLU A N 1
ATOM 1308 C CA . GLU A 1 170 ? -12.689 -0.254 29.748 1.00 79.31 170 GLU A CA 1
ATOM 1309 C C . GLU A 1 170 ? -13.398 1.033 29.285 1.00 79.31 170 GLU A C 1
ATOM 1311 O O . GLU A 1 170 ? -14.538 0.976 28.822 1.00 79.31 170 GLU A O 1
ATOM 1316 N N . GLN A 1 171 ? -12.739 2.193 29.373 1.00 77.62 171 GLN A N 1
ATOM 1317 C CA . GLN A 1 171 ? -13.329 3.484 29.017 1.00 77.62 171 GLN A CA 1
ATOM 1318 C C . GLN A 1 171 ? -13.280 3.723 27.502 1.00 77.62 171 GLN A C 1
ATOM 1320 O O . GLN A 1 171 ? -14.279 4.129 26.902 1.00 77.62 171 GLN A O 1
ATOM 1325 N N . ASN A 1 172 ? -12.143 3.438 26.867 1.00 81.38 172 ASN A N 1
ATOM 1326 C CA . ASN A 1 172 ? -11.924 3.644 25.441 1.00 81.38 172 ASN A CA 1
ATOM 1327 C C . ASN A 1 172 ? -12.530 2.513 24.588 1.00 81.38 172 ASN A C 1
ATOM 1329 O O . ASN A 1 172 ? -13.027 2.774 23.487 1.00 81.38 172 ASN A O 1
ATOM 1333 N N . ALA A 1 173 ? -12.604 1.286 25.118 1.00 84.75 173 ALA A N 1
ATOM 1334 C CA . ALA A 1 173 ? -13.107 0.126 24.393 1.00 84.75 173 ALA A CA 1
ATOM 1335 C C . ALA A 1 173 ? -14.591 0.261 24.029 1.00 84.75 173 ALA A C 1
ATOM 1337 O O . ALA A 1 173 ? -14.999 -0.166 22.950 1.00 84.75 173 ALA A O 1
ATOM 1338 N N . VAL A 1 174 ? -15.410 0.877 24.888 1.00 87.06 174 VAL A N 1
ATOM 1339 C CA . VAL A 1 174 ? -16.849 1.066 24.627 1.00 87.06 174 VAL A CA 1
ATOM 1340 C C . VAL A 1 174 ? -17.078 2.031 23.464 1.00 87.06 174 VAL A C 1
ATOM 1342 O O . VAL A 1 174 ? -17.851 1.734 22.549 1.00 87.06 174 VAL A O 1
ATOM 1345 N N . ALA A 1 175 ? -16.406 3.184 23.486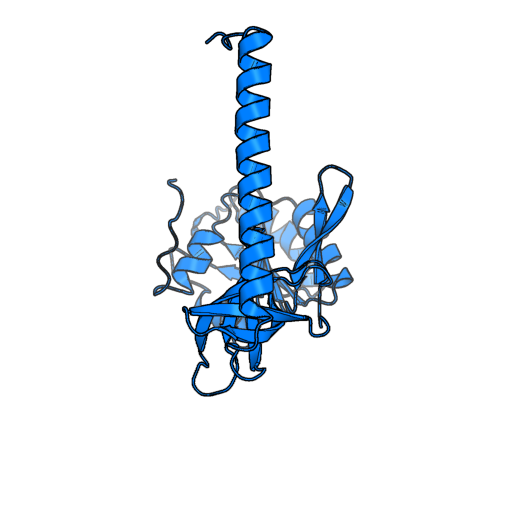 1.00 86.75 175 ALA A N 1
ATOM 1346 C CA . ALA A 1 175 ? -16.528 4.191 22.436 1.00 86.75 175 ALA A CA 1
ATOM 1347 C C . ALA A 1 175 ? -15.986 3.667 21.099 1.00 86.75 175 ALA A C 1
ATOM 1349 O O . ALA A 1 175 ? -16.648 3.797 20.066 1.00 86.75 175 ALA A O 1
ATOM 1350 N N . LEU A 1 176 ? -14.828 3.003 21.137 1.00 89.50 176 LEU A N 1
ATOM 1351 C CA . LEU A 1 176 ? -14.212 2.404 19.963 1.00 89.50 176 LEU A CA 1
ATOM 1352 C C . LEU A 1 176 ? -15.091 1.300 19.371 1.00 89.50 176 LEU A C 1
ATOM 1354 O O . LEU A 1 176 ? -15.390 1.346 18.183 1.00 89.50 176 LEU A O 1
ATOM 1358 N N . ASN A 1 177 ? -15.583 0.357 20.179 1.00 89.44 177 ASN A N 1
ATOM 1359 C CA . ASN A 1 177 ? -16.456 -0.711 19.686 1.00 89.44 177 ASN A CA 1
ATOM 1360 C C . ASN A 1 177 ? -17.752 -0.182 19.077 1.00 89.44 177 ASN A C 1
ATOM 1362 O O . ASN A 1 177 ? -18.208 -0.725 18.073 1.00 89.44 177 ASN A O 1
ATOM 1366 N N . ARG A 1 178 ? -18.327 0.893 19.631 1.00 91.12 178 ARG A N 1
ATOM 1367 C CA . ARG A 1 178 ? -19.495 1.549 19.032 1.00 91.12 178 ARG A CA 1
ATOM 1368 C C . ARG A 1 178 ? -19.171 2.110 17.649 1.00 91.12 178 ARG A C 1
ATOM 1370 O O . ARG A 1 178 ? -19.936 1.886 16.719 1.00 91.12 178 ARG A O 1
ATOM 1377 N N . MET A 1 179 ? -18.045 2.809 17.509 1.00 92.25 179 MET A N 1
ATOM 1378 C CA . MET A 1 179 ? -17.602 3.326 16.213 1.00 92.25 179 MET A CA 1
ATOM 1379 C C . MET A 1 179 ? -17.339 2.182 15.220 1.00 92.25 179 MET A C 1
ATOM 1381 O O . MET A 1 179 ? -17.781 2.245 14.078 1.00 92.25 179 MET A O 1
ATOM 1385 N N . LEU A 1 180 ? -16.656 1.120 15.658 1.00 92.25 180 LEU A N 1
ATOM 1386 C CA . LEU A 1 180 ? -16.320 -0.030 14.816 1.00 92.25 180 LEU A CA 1
ATOM 1387 C C . LEU A 1 180 ? -17.539 -0.874 14.430 1.00 92.25 180 LEU A C 1
ATOM 1389 O O . LEU A 1 180 ? -17.542 -1.479 13.359 1.00 92.25 180 LEU A O 1
ATOM 1393 N N . GLY A 1 181 ? -18.584 -0.881 15.262 1.00 94.06 181 GLY A N 1
ATOM 1394 C CA . GLY A 1 181 ? -19.858 -1.541 14.977 1.00 94.06 181 GLY A CA 1
ATOM 1395 C C . GLY A 1 181 ? -20.477 -1.076 13.661 1.00 94.06 181 GLY A C 1
ATOM 1396 O O . GLY A 1 181 ? -20.899 -1.914 12.871 1.00 94.06 181 GLY A O 1
ATOM 1397 N N . VAL A 1 182 ? -20.405 0.226 13.366 1.00 95.50 182 VAL A N 1
ATOM 1398 C CA . VAL A 1 182 ? -20.913 0.799 12.108 1.00 95.50 182 VAL A CA 1
ATOM 1399 C C . VAL A 1 182 ? -20.237 0.153 10.897 1.00 95.50 182 VAL A C 1
ATOM 1401 O O . VAL A 1 182 ? -20.908 -0.282 9.968 1.00 95.50 182 VAL A O 1
ATOM 1404 N N . TYR A 1 183 ? -18.909 0.021 10.904 1.00 96.06 183 TYR A N 1
ATOM 1405 C CA . TYR A 1 183 ? -18.197 -0.567 9.765 1.00 96.06 183 TYR A CA 1
ATOM 1406 C C . TYR A 1 183 ? -18.414 -2.079 9.637 1.00 96.06 183 TYR A C 1
ATOM 1408 O O . TYR A 1 183 ? -18.436 -2.595 8.520 1.00 96.06 183 TYR A O 1
ATOM 1416 N N . ARG A 1 184 ? -18.606 -2.785 10.762 1.00 94.38 184 ARG A N 1
ATOM 1417 C CA . ARG A 1 184 ? -18.964 -4.212 10.758 1.00 94.38 184 ARG A CA 1
ATOM 1418 C C . ARG A 1 184 ? -20.349 -4.431 10.145 1.00 94.38 184 ARG A C 1
ATOM 1420 O O . ARG A 1 184 ? -20.507 -5.339 9.337 1.00 94.38 184 ARG A O 1
ATOM 1427 N N . GLU A 1 185 ? -21.325 -3.586 10.480 1.00 96.62 185 GLU A N 1
ATOM 1428 C CA . GLU A 1 185 ? -22.674 -3.618 9.890 1.00 96.62 185 GLU A CA 1
ATOM 1429 C C . GLU A 1 185 ? -22.661 -3.317 8.386 1.00 96.62 185 GLU A C 1
ATOM 1431 O O . GLU A 1 185 ? -23.420 -3.919 7.630 1.00 96.62 185 GLU A O 1
ATOM 1436 N N . LEU A 1 186 ? -21.753 -2.443 7.940 1.00 95.69 186 LEU A N 1
ATOM 1437 C CA . LEU A 1 186 ? -21.518 -2.165 6.519 1.00 95.69 186 LEU A CA 1
ATOM 1438 C C . LEU A 1 186 ? -20.787 -3.304 5.780 1.00 95.69 186 LEU A C 1
ATOM 1440 O O . LEU A 1 186 ? -20.649 -3.242 4.562 1.00 95.69 186 LEU A O 1
ATOM 1444 N N . GLY A 1 187 ? -20.329 -4.343 6.486 1.00 95.75 187 GLY A N 1
ATOM 1445 C CA . GLY A 1 187 ? -19.674 -5.513 5.896 1.00 95.75 187 GLY A CA 1
ATOM 1446 C C . GLY A 1 187 ? -18.177 -5.347 5.629 1.00 95.75 187 GLY A C 1
ATOM 1447 O O . GLY A 1 187 ? -17.584 -6.199 4.963 1.00 95.75 187 GLY A O 1
ATOM 1448 N N . TYR A 1 188 ? -17.539 -4.293 6.147 1.00 96.12 188 TYR A N 1
ATOM 1449 C CA . TYR A 1 188 ? -16.098 -4.119 5.980 1.00 96.12 188 TYR A CA 1
ATOM 1450 C C . TYR A 1 188 ? -15.314 -5.115 6.844 1.00 96.12 188 TYR A C 1
ATOM 1452 O O . TYR A 1 188 ? -15.598 -5.258 8.039 1.00 96.12 188 TYR A O 1
ATOM 1460 N N . PRO A 1 189 ? -14.290 -5.785 6.282 1.00 95.06 189 PRO A N 1
ATOM 1461 C CA . PRO A 1 189 ? -13.444 -6.674 7.059 1.00 95.06 189 PRO A CA 1
ATOM 1462 C C . PRO A 1 189 ? -12.637 -5.857 8.069 1.00 95.06 189 PRO A C 1
ATOM 1464 O O . PRO A 1 189 ? -12.034 -4.834 7.733 1.00 95.06 189 PRO A O 1
ATOM 1467 N N . LEU A 1 190 ? -12.627 -6.334 9.311 1.00 95.12 190 LEU A N 1
ATOM 1468 C CA . LEU A 1 190 ? -11.962 -5.690 10.432 1.00 95.12 190 LEU A CA 1
ATOM 1469 C C . LEU A 1 190 ? -11.125 -6.716 11.182 1.00 95.12 190 LEU A C 1
ATOM 1471 O O . LEU A 1 190 ? -11.633 -7.765 11.578 1.00 95.12 190 LEU A O 1
ATOM 1475 N N . LEU A 1 191 ? -9.851 -6.391 11.380 1.00 93.62 191 LEU A N 1
ATOM 1476 C CA . LEU A 1 191 ? -8.922 -7.165 12.190 1.00 93.62 191 LEU A CA 1
ATOM 1477 C C . LEU A 1 191 ? -8.401 -6.340 13.356 1.00 93.62 191 LEU A C 1
ATOM 1479 O O . LEU A 1 191 ? -8.176 -5.136 13.244 1.00 93.62 191 LEU A O 1
ATOM 1483 N N . GLU A 1 192 ? -8.175 -7.031 14.460 1.00 91.62 192 GLU A N 1
ATOM 1484 C CA . GLU A 1 192 ? -7.603 -6.489 15.682 1.00 91.62 192 GLU A CA 1
ATOM 1485 C C . GLU A 1 192 ? -6.248 -7.166 15.891 1.00 91.62 192 GLU A C 1
ATOM 1487 O O . GLU A 1 192 ? -6.152 -8.394 15.843 1.00 91.62 192 GLU A O 1
ATOM 1492 N N . VAL A 1 193 ? -5.189 -6.372 16.046 1.00 88.69 193 VAL A N 1
ATOM 1493 C CA . VAL A 1 193 ? -3.813 -6.862 16.161 1.00 88.69 193 VAL A CA 1
ATOM 1494 C C . VAL A 1 193 ? -3.048 -6.114 17.248 1.00 88.69 193 VAL A C 1
ATOM 1496 O O . VAL A 1 193 ? -3.237 -4.914 17.465 1.00 88.69 193 VAL A O 1
ATOM 1499 N N . SER A 1 194 ? -2.107 -6.809 17.881 1.00 83.38 194 SER A N 1
ATOM 1500 C CA . SER A 1 194 ? -1.046 -6.174 18.661 1.00 83.38 194 SER A CA 1
ATOM 1501 C C . SER A 1 194 ? 0.299 -6.557 18.066 1.00 83.38 194 SER A C 1
ATOM 1503 O O . SER A 1 194 ? 0.738 -7.700 18.169 1.00 83.38 194 SER A O 1
ATOM 1505 N N . ALA A 1 195 ? 0.990 -5.581 17.473 1.00 71.88 195 ALA A N 1
ATOM 1506 C CA . ALA A 1 195 ? 2.341 -5.800 16.957 1.00 71.88 195 ALA A CA 1
ATOM 1507 C C . ALA A 1 195 ? 3.344 -6.209 18.060 1.00 71.88 195 ALA A C 1
ATOM 1509 O O . ALA A 1 195 ? 4.337 -6.861 17.755 1.00 71.88 195 ALA A O 1
ATOM 1510 N N . HIS A 1 196 ? 3.092 -5.841 19.325 1.00 69.31 196 HIS A N 1
ATOM 1511 C CA . HIS A 1 196 ? 3.945 -6.214 20.462 1.00 69.31 196 HIS A CA 1
ATOM 1512 C C . HIS A 1 196 ? 3.579 -7.584 21.043 1.00 69.31 196 HIS A C 1
ATOM 1514 O O . HIS A 1 196 ? 4.475 -8.345 21.398 1.00 69.31 196 HIS A O 1
ATOM 1520 N N . GLY A 1 197 ? 2.283 -7.903 21.135 1.00 64.69 197 GLY A N 1
ATOM 1521 C CA . GLY A 1 197 ? 1.811 -9.192 21.651 1.00 64.69 197 GLY A CA 1
ATOM 1522 C C . GLY A 1 197 ? 1.883 -10.338 20.636 1.00 64.69 197 GLY A C 1
ATOM 1523 O O . GLY A 1 197 ? 1.885 -11.499 21.025 1.00 64.69 197 GLY A O 1
ATOM 1524 N N . GLY A 1 198 ? 1.943 -10.030 19.336 1.00 69.50 198 GLY A N 1
ATOM 1525 C CA . GLY A 1 198 ? 1.865 -11.017 18.250 1.00 69.50 198 GLY A CA 1
ATOM 1526 C C . GLY A 1 198 ? 0.437 -11.486 17.938 1.00 69.50 198 GLY A C 1
ATOM 1527 O O . GLY A 1 198 ? 0.214 -12.155 16.925 1.00 69.50 198 GLY A O 1
ATOM 1528 N N . ASP A 1 199 ? -0.540 -11.095 18.757 1.00 78.00 199 ASP A N 1
ATOM 1529 C CA . ASP A 1 199 ? -1.947 -11.436 18.578 1.00 78.00 199 ASP A CA 1
ATOM 1530 C C . ASP A 1 199 ? -2.498 -10.873 17.263 1.00 78.00 199 ASP A C 1
ATOM 1532 O O . ASP A 1 199 ? -2.255 -9.722 16.890 1.00 78.00 199 ASP A O 1
ATOM 1536 N N . GLY A 1 200 ? -3.232 -11.716 16.533 1.00 83.38 200 GLY A N 1
ATOM 1537 C CA . GLY A 1 200 ? -3.856 -11.370 15.253 1.00 83.38 200 GLY A CA 1
ATOM 1538 C C . GLY A 1 200 ? -2.897 -11.282 14.054 1.00 83.38 200 GLY A C 1
ATOM 1539 O O . GLY A 1 200 ? -3.357 -11.264 12.911 1.00 83.38 200 GLY A O 1
ATOM 1540 N N . MET A 1 201 ? -1.574 -11.324 14.260 1.00 86.94 201 MET A N 1
ATOM 1541 C CA . MET A 1 201 ? -0.587 -11.169 13.177 1.00 86.94 201 MET A CA 1
ATOM 1542 C C . MET A 1 201 ? -0.642 -12.294 12.134 1.00 86.94 201 MET A C 1
ATOM 1544 O O . MET A 1 201 ? -0.534 -12.023 10.941 1.00 86.94 201 MET A O 1
ATOM 1548 N N . GLN A 1 202 ? -0.899 -13.542 12.540 1.00 88.94 202 GLN A N 1
ATOM 1549 C CA . GLN A 1 202 ? -1.088 -14.653 11.590 1.00 88.94 202 GLN A CA 1
ATOM 1550 C C . GLN A 1 202 ? -2.353 -14.496 10.735 1.00 88.94 202 GLN A C 1
ATOM 1552 O O . GLN A 1 202 ? -2.424 -14.984 9.607 1.00 88.94 202 GLN A O 1
ATOM 1557 N N . GLN A 1 203 ? -3.399 -13.862 11.270 1.00 90.75 203 GLN A N 1
ATOM 1558 C CA . GLN A 1 203 ? -4.609 -13.585 10.499 1.00 90.75 203 GLN A CA 1
ATOM 1559 C C . GLN A 1 203 ? -4.372 -12.443 9.514 1.00 90.75 203 GLN A C 1
ATOM 1561 O O . GLN A 1 203 ? -4.825 -12.535 8.376 1.00 90.75 203 GLN A O 1
ATOM 1566 N N . LEU A 1 204 ? -3.615 -11.421 9.926 1.00 92.56 204 LEU A N 1
ATOM 1567 C CA . LEU A 1 204 ? -3.165 -10.359 9.035 1.00 92.56 204 LEU A CA 1
ATOM 1568 C C . LEU A 1 204 ? -2.319 -10.928 7.889 1.00 92.56 204 LEU A C 1
ATOM 1570 O O . LEU A 1 204 ? -2.656 -10.685 6.740 1.00 92.56 204 LEU A O 1
ATOM 1574 N N . GLN A 1 205 ? -1.307 -11.755 8.170 1.00 91.69 205 GLN A N 1
ATOM 1575 C CA . GLN A 1 205 ? -0.484 -12.402 7.134 1.00 91.69 205 GLN A CA 1
ATOM 1576 C C . GLN A 1 205 ? -1.333 -13.153 6.101 1.00 91.69 205 GLN A C 1
ATOM 1578 O O . GLN A 1 205 ? -1.138 -12.973 4.907 1.00 91.69 205 GLN A O 1
ATOM 1583 N N . ARG A 1 206 ? -2.344 -13.911 6.545 1.00 92.50 206 ARG A N 1
ATOM 1584 C CA . ARG A 1 206 ? -3.274 -14.608 5.641 1.00 92.50 206 ARG A CA 1
ATOM 1585 C C . ARG A 1 206 ? -4.136 -13.678 4.783 1.00 92.50 206 ARG A C 1
ATOM 1587 O O . ARG A 1 206 ? -4.559 -14.095 3.716 1.00 92.50 206 ARG A O 1
ATOM 1594 N N . GLN A 1 207 ? -4.445 -12.463 5.243 1.00 93.25 207 GLN A N 1
ATOM 1595 C CA . GLN A 1 207 ? -5.161 -11.474 4.422 1.00 93.25 207 GLN A CA 1
ATOM 1596 C C . GLN A 1 207 ? -4.242 -10.756 3.427 1.00 93.25 207 GLN A C 1
ATOM 1598 O O . GLN A 1 207 ? -4.737 -10.244 2.430 1.00 93.25 207 GLN A O 1
ATOM 1603 N N . LEU A 1 208 ? -2.940 -10.674 3.718 1.00 93.94 208 LEU A N 1
ATOM 1604 C CA . LEU A 1 208 ? -1.947 -10.021 2.858 1.00 93.94 208 LEU A CA 1
ATOM 1605 C C . LEU A 1 208 ? -1.379 -10.962 1.792 1.00 93.94 208 LEU A C 1
ATOM 1607 O O . LEU A 1 208 ? -0.877 -10.490 0.775 1.00 93.94 208 LEU A O 1
ATOM 1611 N N . ASP A 1 209 ? -1.417 -12.271 2.040 1.00 93.00 209 ASP A N 1
ATOM 1612 C CA . ASP A 1 209 ? -0.836 -13.273 1.153 1.00 93.00 209 ASP A CA 1
ATOM 1613 C C . ASP A 1 209 ? -1.417 -13.179 -0.267 1.00 93.00 209 ASP A C 1
ATOM 1615 O O . ASP A 1 209 ? -2.630 -13.096 -0.457 1.00 93.00 209 ASP A O 1
ATOM 1619 N N . GLY A 1 210 ? -0.530 -13.148 -1.263 1.00 91.38 210 GLY A N 1
ATOM 1620 C CA . GLY A 1 210 ? -0.893 -12.993 -2.674 1.00 91.38 210 GLY A CA 1
ATOM 1621 C C . GLY A 1 210 ? -1.419 -11.612 -3.093 1.00 91.38 210 GLY A C 1
ATOM 1622 O O . GLY A 1 210 ? -1.869 -11.481 -4.230 1.00 91.38 210 GLY A O 1
ATOM 1623 N N . HIS A 1 211 ? -1.366 -10.589 -2.232 1.00 93.50 211 HIS A N 1
ATOM 1624 C CA . HIS A 1 211 ? -1.907 -9.257 -2.524 1.00 93.50 211 HIS A CA 1
ATOM 1625 C C . HIS A 1 211 ? -0.860 -8.143 -2.452 1.00 93.50 211 HIS A C 1
ATOM 1627 O O . HIS A 1 211 ? -0.114 -8.021 -1.476 1.00 93.50 211 HIS A O 1
ATOM 1633 N N . VAL A 1 212 ? -0.888 -7.223 -3.424 1.00 93.50 212 VAL A N 1
ATOM 1634 C CA . VAL A 1 212 ? -0.152 -5.956 -3.311 1.00 93.50 212 VAL A CA 1
ATOM 1635 C C . VAL A 1 212 ? -0.915 -5.036 -2.363 1.00 93.50 212 VAL A C 1
ATOM 1637 O O . VAL A 1 212 ? -2.001 -4.545 -2.676 1.00 93.50 212 VAL A O 1
ATOM 1640 N N . SER A 1 213 ? -0.341 -4.819 -1.181 1.00 94.12 213 SER A N 1
ATOM 1641 C CA . SER A 1 213 ? -1.016 -4.148 -0.070 1.00 94.12 213 SER A CA 1
ATOM 1642 C C . SER A 1 213 ? -0.361 -2.816 0.283 1.00 94.12 213 SER A C 1
ATOM 1644 O O . SER A 1 213 ? 0.860 -2.726 0.406 1.00 94.12 213 SER A O 1
ATOM 1646 N N . VAL A 1 214 ? -1.167 -1.782 0.533 1.00 93.38 214 VAL A N 1
ATOM 1647 C CA . VAL A 1 214 ? -0.690 -0.484 1.034 1.00 93.38 214 VAL A CA 1
ATOM 1648 C C . VAL A 1 214 ? -1.221 -0.206 2.436 1.00 93.38 214 VAL A C 1
ATOM 1650 O O . VAL A 1 214 ? -2.411 -0.342 2.710 1.00 93.38 214 VAL A O 1
ATOM 1653 N N . PHE A 1 215 ? -0.334 0.229 3.329 1.00 94.06 215 PHE A N 1
ATOM 1654 C CA . PHE A 1 215 ? -0.683 0.587 4.702 1.00 94.06 215 PHE A CA 1
ATOM 1655 C C . PHE A 1 215 ? -0.903 2.097 4.811 1.00 94.06 215 PHE A C 1
ATOM 1657 O O . PHE A 1 215 ? 0.029 2.893 4.665 1.00 94.06 215 PHE A O 1
ATOM 1664 N N . VAL A 1 216 ? -2.133 2.503 5.118 1.00 92.56 216 VAL A N 1
ATOM 1665 C CA . VAL A 1 216 ? -2.530 3.909 5.296 1.00 92.56 216 VAL A CA 1
ATOM 1666 C C . VAL A 1 216 ? -3.019 4.157 6.718 1.00 92.56 216 VAL A C 1
ATOM 1668 O O . VAL A 1 216 ? -3.344 3.227 7.444 1.00 92.56 216 VAL A O 1
ATOM 1671 N N . GLY A 1 217 ? -3.014 5.413 7.163 1.00 91.44 217 GLY A N 1
ATOM 1672 C CA . GLY A 1 217 ? -3.445 5.775 8.515 1.00 91.44 217 GLY A CA 1
ATOM 1673 C C . GLY A 1 217 ? -2.625 6.903 9.127 1.00 91.44 217 GLY A C 1
ATOM 1674 O O . GLY A 1 217 ? -1.567 7.284 8.611 1.00 91.44 217 GLY A O 1
ATOM 1675 N N . GLN A 1 218 ? -3.087 7.421 10.263 1.00 89.56 218 GLN A N 1
ATOM 1676 C CA . GLN A 1 218 ? -2.450 8.532 10.974 1.00 89.56 218 GLN A CA 1
ATOM 1677 C C . GLN A 1 218 ? -1.014 8.197 11.421 1.00 89.56 218 GLN A C 1
ATOM 1679 O O . GLN A 1 218 ? -0.628 7.034 11.561 1.00 89.56 218 GLN A O 1
ATOM 1684 N N . SER A 1 219 ? -0.170 9.214 11.609 1.00 87.88 219 SER A N 1
ATOM 1685 C CA . SER A 1 219 ? 1.151 9.009 12.218 1.00 87.88 219 SER A CA 1
ATOM 1686 C C . SER A 1 219 ? 1.010 8.462 13.645 1.00 87.88 219 SER A C 1
ATOM 1688 O O . SER A 1 219 ? 0.076 8.822 14.353 1.00 87.88 219 SER A O 1
ATOM 1690 N N . GLY A 1 220 ? 1.917 7.579 14.064 1.00 86.69 220 GLY A N 1
ATOM 1691 C CA . GLY A 1 220 ? 1.914 7.012 15.419 1.00 86.69 220 GLY A CA 1
ATOM 1692 C C . GLY A 1 220 ? 1.009 5.793 15.642 1.00 86.69 220 GLY A C 1
ATOM 1693 O O . GLY A 1 220 ? 1.148 5.142 16.670 1.00 86.69 220 GLY A O 1
ATOM 1694 N N . VAL A 1 221 ? 0.163 5.394 14.684 1.00 90.88 221 VAL A N 1
ATOM 1695 C CA . VAL A 1 221 ? -0.700 4.188 14.801 1.00 90.88 221 VAL A CA 1
ATOM 1696 C C . VAL A 1 221 ? 0.060 2.855 14.677 1.00 90.88 221 VAL A C 1
ATOM 1698 O O . VAL A 1 221 ? -0.517 1.791 14.856 1.00 90.88 221 VAL A O 1
ATOM 1701 N N . GLY A 1 222 ? 1.366 2.890 14.379 1.00 88.62 222 GLY A N 1
ATOM 1702 C CA . GLY A 1 222 ? 2.228 1.699 14.334 1.00 88.62 222 GLY A CA 1
ATOM 1703 C 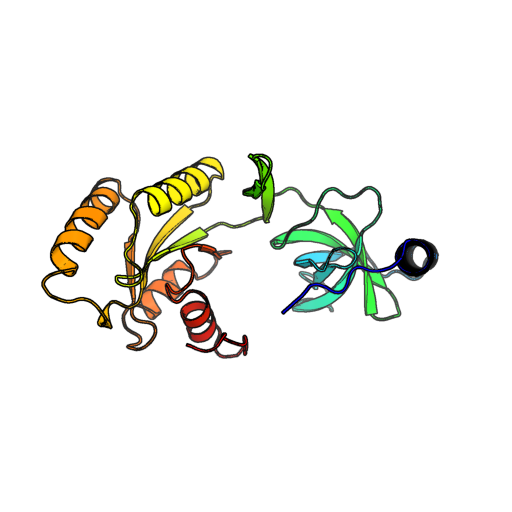C . GLY A 1 222 ? 2.380 1.026 12.964 1.00 88.62 222 GLY A C 1
ATOM 1704 O O . GLY A 1 222 ? 2.764 -0.134 12.914 1.00 88.62 222 GLY A O 1
ATOM 1705 N N . LYS A 1 223 ? 2.134 1.735 11.850 1.00 91.56 223 LYS A N 1
ATOM 1706 C CA . LYS A 1 223 ? 2.340 1.205 10.482 1.00 91.56 223 LYS A CA 1
ATOM 1707 C C . LYS A 1 223 ? 3.757 0.662 10.256 1.00 91.56 223 LYS A C 1
ATOM 1709 O O . LYS A 1 223 ? 3.903 -0.458 9.797 1.00 91.56 223 LYS A O 1
ATOM 1714 N N . SER A 1 224 ? 4.791 1.431 10.612 1.00 87.44 224 SER A N 1
ATOM 1715 C CA . SER A 1 224 ? 6.189 0.993 10.464 1.00 87.44 224 SER A CA 1
ATOM 1716 C C . SER A 1 224 ? 6.509 -0.218 11.338 1.00 87.44 224 SER A C 1
ATOM 1718 O O . SER A 1 224 ? 7.199 -1.123 10.891 1.00 87.44 224 SER A O 1
ATOM 1720 N N . SER A 1 225 ? 5.961 -0.271 12.557 1.00 87.62 225 SER A N 1
ATOM 1721 C CA . SER A 1 225 ? 6.102 -1.433 13.438 1.00 87.62 225 SER A CA 1
ATOM 1722 C C . SER A 1 225 ? 5.459 -2.680 12.828 1.00 87.62 225 SER A C 1
ATOM 1724 O O . SER A 1 225 ? 6.095 -3.721 12.809 1.00 87.62 225 SER A O 1
ATOM 1726 N N . LEU A 1 226 ? 4.249 -2.565 12.265 1.00 89.31 226 LEU A N 1
ATOM 1727 C CA . LEU A 1 226 ? 3.583 -3.671 11.567 1.00 89.31 226 LEU A CA 1
ATOM 1728 C C . LEU A 1 226 ? 4.390 -4.156 10.363 1.00 89.31 226 LEU A C 1
ATOM 1730 O O . LEU A 1 226 ? 4.583 -5.357 10.215 1.00 89.31 226 LEU A O 1
ATOM 1734 N N . VAL A 1 227 ? 4.886 -3.235 9.530 1.00 88.88 227 VAL A N 1
ATOM 1735 C CA . VAL A 1 227 ? 5.721 -3.583 8.370 1.00 88.88 227 VAL A CA 1
ATOM 1736 C C . VAL A 1 227 ? 6.973 -4.340 8.814 1.00 88.88 227 VAL A C 1
ATOM 1738 O O . VAL A 1 227 ? 7.261 -5.385 8.247 1.00 88.88 227 VAL A O 1
ATOM 1741 N N . ASN A 1 228 ? 7.658 -3.892 9.869 1.00 85.44 228 ASN A N 1
ATOM 1742 C CA . ASN A 1 228 ? 8.842 -4.586 10.388 1.00 85.44 228 ASN A CA 1
ATOM 1743 C C . ASN A 1 228 ? 8.524 -5.954 10.997 1.00 85.44 228 ASN A C 1
ATOM 1745 O O . ASN A 1 228 ? 9.295 -6.891 10.832 1.00 85.44 228 ASN A O 1
ATOM 1749 N N . SER A 1 229 ? 7.387 -6.094 11.680 1.00 86.06 229 SER A N 1
ATOM 1750 C CA . SER A 1 229 ? 6.941 -7.395 12.189 1.00 86.06 229 SER A CA 1
ATOM 1751 C C . SER A 1 229 ? 6.576 -8.371 11.064 1.00 86.06 229 SER A C 1
ATOM 1753 O O . SER A 1 229 ? 6.717 -9.578 11.238 1.00 86.06 229 SER A O 1
ATOM 1755 N N . LEU A 1 230 ? 6.091 -7.868 9.924 1.00 85.94 230 LEU A N 1
ATOM 1756 C CA . LEU A 1 230 ? 5.741 -8.673 8.748 1.00 85.94 230 LEU A CA 1
ATOM 1757 C C . LEU A 1 230 ? 6.954 -8.996 7.868 1.00 85.94 230 LEU A C 1
ATOM 1759 O O . LEU A 1 230 ? 6.977 -10.049 7.239 1.00 85.94 230 LEU A O 1
ATOM 1763 N N . LEU A 1 231 ? 7.946 -8.105 7.835 1.00 84.00 231 LEU A N 1
ATOM 1764 C CA . LEU A 1 231 ? 9.165 -8.214 7.038 1.00 84.00 231 LEU A CA 1
ATOM 1765 C C . LEU A 1 231 ? 10.403 -8.127 7.948 1.00 84.00 231 LEU A C 1
ATOM 1767 O O . LEU A 1 231 ? 11.142 -7.144 7.883 1.00 84.00 231 LEU A O 1
ATOM 1771 N N . PRO A 1 232 ? 10.658 -9.141 8.796 1.00 69.44 232 PRO A N 1
ATOM 1772 C CA . PRO A 1 232 ? 11.764 -9.107 9.755 1.00 69.44 232 PRO A CA 1
ATOM 1773 C C . PRO A 1 232 ? 13.150 -9.046 9.091 1.00 69.44 232 PRO A C 1
ATOM 1775 O O . PRO A 1 232 ? 14.111 -8.614 9.720 1.00 69.44 232 PRO A O 1
ATOM 1778 N N . GLU A 1 233 ? 13.260 -9.447 7.822 1.00 63.72 233 GLU A N 1
ATOM 1779 C CA . GLU A 1 233 ? 14.502 -9.394 7.037 1.00 63.72 233 GLU A CA 1
ATOM 1780 C C . GLU A 1 233 ? 14.773 -8.010 6.419 1.00 63.72 233 GLU A C 1
ATOM 1782 O O . GLU A 1 233 ? 15.883 -7.733 5.963 1.00 63.72 233 GLU A O 1
ATOM 1787 N N . VAL A 1 234 ? 13.778 -7.116 6.422 1.00 59.31 234 VAL A N 1
ATOM 1788 C CA . VAL A 1 234 ? 13.874 -5.767 5.858 1.00 59.31 234 VAL A CA 1
ATOM 1789 C C . VAL A 1 234 ? 14.019 -4.785 7.019 1.00 59.31 234 VAL A C 1
ATOM 1791 O O . VAL A 1 234 ? 13.035 -4.295 7.564 1.00 59.31 234 VAL A O 1
ATOM 1794 N N . ASP A 1 235 ? 15.259 -4.511 7.426 1.00 45.44 235 ASP A N 1
ATOM 1795 C CA . ASP A 1 235 ? 15.603 -3.608 8.535 1.00 45.44 235 ASP A CA 1
ATOM 1796 C C . ASP A 1 235 ? 15.236 -2.143 8.203 1.00 45.44 235 ASP A C 1
ATOM 1798 O O . ASP A 1 235 ? 16.083 -1.309 7.861 1.00 45.44 235 ASP A O 1
ATOM 1802 N N . THR A 1 236 ? 13.940 -1.805 8.219 1.00 46.62 236 THR A N 1
ATOM 1803 C CA . THR A 1 236 ? 13.508 -0.420 8.021 1.00 46.62 236 THR A CA 1
ATOM 1804 C C . THR A 1 236 ? 13.682 0.358 9.322 1.00 46.62 236 THR A C 1
ATOM 1806 O O . THR A 1 236 ? 13.096 0.042 10.362 1.00 46.62 236 THR A O 1
ATOM 1809 N N . ARG A 1 237 ? 14.510 1.411 9.263 1.00 39.78 237 ARG A N 1
ATOM 1810 C CA . ARG A 1 237 ? 14.749 2.341 10.376 1.00 39.78 237 ARG A CA 1
ATOM 1811 C C . ARG A 1 237 ? 13.424 2.925 10.873 1.00 39.78 237 ARG A C 1
ATOM 1813 O O . ARG A 1 237 ? 12.851 3.805 10.229 1.00 39.78 237 ARG A O 1
ATOM 1820 N N . VAL A 1 238 ? 12.970 2.488 12.044 1.00 42.81 238 VAL A N 1
ATOM 1821 C CA . VAL A 1 238 ? 11.858 3.124 12.762 1.00 42.81 238 VAL A CA 1
ATOM 1822 C C . VAL A 1 238 ? 12.380 4.405 13.412 1.00 42.81 238 VAL A C 1
ATOM 1824 O O . VAL A 1 238 ? 13.426 4.399 14.061 1.00 42.81 238 VAL A O 1
ATOM 1827 N N . GLY A 1 239 ? 11.676 5.523 13.218 1.00 33.59 239 GLY A N 1
ATOM 1828 C CA . GLY A 1 239 ? 11.955 6.752 13.963 1.00 33.59 239 GLY A CA 1
ATOM 1829 C C . GLY A 1 239 ? 11.745 6.531 15.470 1.00 33.59 239 GLY A C 1
ATOM 1830 O O . GLY A 1 239 ? 10.869 5.744 15.832 1.00 33.59 239 GLY A O 1
ATOM 1831 N N . PRO A 1 240 ? 12.537 7.174 16.346 1.00 34.94 240 PRO A N 1
ATOM 1832 C CA . PRO A 1 240 ? 12.422 6.975 17.786 1.00 34.94 240 PRO A CA 1
ATOM 1833 C C . PRO A 1 240 ? 11.046 7.407 18.315 1.00 34.94 240 PRO A C 1
ATOM 1835 O O . PRO A 1 240 ? 10.407 8.294 17.742 1.00 34.94 240 PRO A O 1
ATOM 1838 N N . LEU A 1 241 ? 10.636 6.724 19.392 1.00 34.59 241 LEU A N 1
ATOM 1839 C CA . LEU A 1 241 ? 9.425 6.941 20.192 1.00 34.59 241 LEU A CA 1
ATOM 1840 C C . LEU A 1 241 ? 9.282 8.391 20.675 1.00 34.59 241 LEU A C 1
ATOM 1842 O O . LEU A 1 241 ? 10.313 8.981 21.077 1.00 34.59 241 LEU A O 1
#